Protein 1UIY (pdb70)

Radius of gyration: 19.14 Å; Cα contacts (8 Å, |Δi|>4): 429; chains: 1; bounding box: 59×41×41 Å

Secondary structure (DSSP, 8-state):
-EEE-SSEEEEEE--GGGT-------HHHHHHHHHHHH-TT--EEEEEESSS-SB----HHHHHHHTTS-HHHHHHHHHH--HHHHHHH-SS-EEEE--S-EETHHHHHHHTSSEE--TT-EEE--HHHHT---HHHHHHHHHHS-HHHHHHHHHH--EEEHHHHHHHTS-S----TT-HHHHHHHHHHHHHHS-HHHHHHHHHHHHHTT--HHHHHHHHHHHHHHGGG-HHHHHHHHHHHTTS----

CATH classification: 3.90.226.10 (+1 more: 1.10.12.10)

Sequence (248 aa):
VQVEKGHVAVVFLNDPERRNPLSPEALSLLQALDDLEADPGVRAVVLTGRGKAFSAGADLAFLERVTELGAEENYRHSLSLRLFHRVYTYPKPTVAAVNGPAVAGGAGLALACDLVVDEEARLGYTEVKIGFVAALVSVILVRAVGEKAAKDLLLTGRLVEAREAKALGLVNRIAPPGKALEEAKALAEEVAKNAPTSLRLTKELLLALPGGLEDGFRLAALANAWVRETGDLAEGIRAFFEKRPPRF

InterPro domains:
  IPR001753 Enoyl-CoA hydratase/isomerase-like domain [PF00378] (6-253)
  IPR014748 Enoyl-CoA hydratase, C-terminal [G3DSA:1.10.12.10] (199-253)
  IPR018376 Enoyl-CoA hydratase/isomerase, conserved site [PS00166] (98-118)
  IPR029045 ClpP/crotonase-like domain superfamily [SSF52096] (4-253)
  IPR051683 Enoyl-CoA Hydratase/Isomerase Domain-Containing Protein [PTHR42964] (5-253)

Structure (mmCIF, N/CA/C/O backbone):
data_1UIY
#
_entry.id   1UIY
#
_cell.length_a   131.233
_cell.length_b   131.233
_cell.length_c   110.608
_cell.angle_alpha   90.00
_cell.angle_beta   90.00
_cell.angle_gamma   120.00
#
_symmetry.space_group_name_H-M   'H 3 2'
#
loop_
_entity.id
_entity.type
_entity.pdbx_description
1 polymer 'Enoyl-CoA Hydratase'
2 non-polymer '1,4-DIETHYLENE DIOXIDE'
3 non-polymer GLYCEROL
4 water water
#
loop_
_atom_site.group_PDB
_atom_site.id
_atom_site.type_symbol
_atom_site.label_atom_id
_atom_site.label_alt_id
_atom_site.label_comp_id
_atom_site.label_asym_id
_atom_site.label_entity_id
_atom_site.label_seq_id
_atom_site.pdbx_PDB_ins_code
_atom_site.Cartn_x
_atom_site.Cartn_y
_atom_site.Cartn_z
_atom_site.occupancy
_atom_site.B_iso_or_equiv
_atom_site.auth_seq_id
_atom_site.auth_comp_id
_atom_site.auth_asym_id
_atom_site.auth_atom_id
_atom_site.pdbx_PDB_model_num
ATOM 9 N N . VAL A 1 2 ? 43.596 11.279 19.806 1.00 77.43 2 VAL A N 1
ATOM 10 C CA . VAL A 1 2 ? 44.855 11.381 19.081 1.00 75.86 2 VAL A CA 1
ATOM 11 C C . VAL A 1 2 ? 45.339 9.983 18.717 1.00 74.51 2 VAL A C 1
ATOM 12 O O . VAL A 1 2 ? 45.103 9.023 19.448 1.00 74.19 2 VAL A O 1
ATOM 16 N N . GLN A 1 3 ? 46.013 9.874 17.578 1.00 73.59 3 GLN A N 1
ATOM 17 C CA . GLN A 1 3 ? 46.531 8.595 17.108 1.00 72.36 3 GLN A CA 1
ATOM 18 C C . GLN A 1 3 ? 48.053 8.632 17.229 1.00 71.94 3 GLN A C 1
ATOM 19 O O . GLN A 1 3 ? 48.687 9.630 16.881 1.00 71.63 3 GLN A O 1
ATOM 25 N N . VAL A 1 4 ? 48.638 7.543 17.714 1.00 71.24 4 VAL A N 1
ATOM 26 C CA . VAL A 1 4 ? 50.082 7.488 17.903 1.00 70.56 4 VAL A CA 1
ATOM 27 C C . VAL A 1 4 ? 50.781 6.350 17.178 1.00 69.88 4 VAL A C 1
ATOM 28 O O . VAL A 1 4 ? 50.512 5.182 17.444 1.00 70.07 4 VAL A O 1
ATOM 32 N N . GLU A 1 5 ? 51.689 6.697 16.272 1.00 69.50 5 GLU A N 1
ATOM 33 C CA . GLU A 1 5 ? 52.449 5.694 15.538 1.00 70.27 5 GLU A CA 1
ATOM 34 C C . GLU A 1 5 ? 53.830 5.601 16.172 1.00 69.84 5 GLU A C 1
ATOM 35 O O . GLU A 1 5 ? 54.731 6.372 15.831 1.00 69.38 5 GLU A O 1
ATOM 41 N N . LYS A 1 6 ? 53.993 4.661 17.100 1.00 68.63 6 LYS A N 1
ATOM 42 C CA . LYS A 1 6 ? 55.269 4.503 17.782 1.00 68.26 6 LYS A CA 1
ATOM 43 C C . LYS A 1 6 ? 56.401 4.251 16.800 1.00 67.95 6 LYS A C 1
ATOM 44 O O . LYS A 1 6 ? 56.170 3.814 15.675 1.00 69.22 6 LYS A O 1
ATOM 50 N N . GLY A 1 7 ? 57.623 4.544 17.233 1.00 67.00 7 GLY A N 1
ATOM 51 C CA . GLY A 1 7 ? 58.793 4.360 16.392 1.00 66.48 7 GLY A CA 1
ATOM 52 C C . GLY A 1 7 ? 59.905 5.237 16.927 1.00 66.87 7 GLY A C 1
ATOM 53 O O . GLY A 1 7 ? 59.653 6.065 17.803 1.00 67.78 7 GLY A O 1
ATOM 54 N N . HIS A 1 8 ? 61.131 5.064 16.438 1.00 66.11 8 HIS A N 1
ATOM 55 C CA . HIS A 1 8 ? 62.232 5.895 16.913 1.00 64.71 8 HIS A CA 1
ATOM 56 C C . HIS A 1 8 ? 61.769 7.340 16.864 1.00 62.54 8 HIS A C 1
ATOM 57 O O . HIS A 1 8 ? 62.024 8.122 17.778 1.00 63.08 8 HIS A O 1
ATOM 64 N N . VAL A 1 9 ? 61.074 7.676 15.784 1.00 58.69 9 VAL A N 1
ATOM 65 C CA . VAL A 1 9 ? 60.504 8.998 15.599 1.00 54.30 9 VAL A CA 1
ATOM 66 C C . VAL A 1 9 ? 59.005 8.762 15.657 1.00 52.96 9 VAL A C 1
ATOM 67 O O . VAL A 1 9 ? 58.394 8.400 14.657 1.00 54.12 9 VAL A O 1
ATOM 71 N N . ALA A 1 10 ? 58.417 8.935 16.834 1.00 51.39 10 ALA A N 1
ATOM 72 C CA . ALA A 1 10 ? 56.984 8.725 16.999 1.00 50.65 10 ALA A CA 1
ATOM 73 C C . ALA A 1 10 ? 56.201 9.857 16.345 1.00 51.13 10 ALA A C 1
ATOM 74 O O . ALA A 1 10 ? 56.728 10.957 16.162 1.00 51.61 10 ALA A O 1
ATOM 76 N N . VAL A 1 11 ? 54.952 9.582 15.973 1.00 50.78 11 VAL A N 1
ATOM 77 C CA . VAL A 1 11 ? 54.103 10.604 15.369 1.00 51.25 11 VAL A CA 1
ATOM 78 C C . VAL A 1 11 ? 52.728 10.632 16.029 1.00 52.29 11 VAL A C 1
ATOM 79 O O . VAL A 1 11 ? 52.060 9.604 16.143 1.00 53.78 11 VAL A O 1
ATOM 83 N N . VAL A 1 12 ? 52.311 11.813 16.470 1.00 52.24 12 VAL A N 1
ATOM 84 C CA . VAL A 1 12 ? 51.013 11.959 17.105 1.00 51.90 12 VAL A CA 1
ATOM 85 C C . VAL A 1 12 ? 50.102 12.807 16.235 1.00 53.10 12 VAL A C 1
ATOM 86 O O . VAL A 1 12 ? 50.468 13.907 15.816 1.00 53.22 12 VAL A O 1
ATOM 90 N N . PHE A 1 13 ? 48.913 12.277 15.960 1.00 54.30 13 PHE A N 1
ATOM 91 C CA . PHE A 1 13 ? 47.939 12.973 15.132 1.00 53.65 13 PHE A CA 1
ATOM 92 C C . PHE A 1 13 ? 46.760 13.468 15.953 1.00 53.71 13 PHE A C 1
ATOM 93 O O . PHE A 1 13 ? 46.181 12.721 16.744 1.00 51.91 13 PHE A O 1
ATOM 101 N N . LEU A 1 14 ? 46.417 14.737 15.766 1.00 55.34 14 LEU A N 1
ATOM 102 C CA . LEU A 1 14 ? 45.275 15.325 16.455 1.00 58.41 14 LEU A CA 1
ATOM 103 C C . LEU A 1 14 ? 44.074 14.785 15.683 1.00 60.91 14 LEU A C 1
ATOM 104 O O . LEU A 1 14 ? 43.840 15.179 14.537 1.00 61.36 14 LEU A O 1
ATOM 109 N N . ASN A 1 15 ? 43.317 13.883 16.305 1.00 63.44 15 ASN A N 1
ATOM 110 C CA . ASN A 1 15 ? 42.185 13.264 15.624 1.00 64.91 15 ASN A CA 1
ATOM 111 C C . ASN A 1 15 ? 40.810 13.876 15.872 1.00 65.61 15 ASN A C 1
ATOM 112 O O . ASN A 1 15 ? 40.088 13.476 16.782 1.00 65.56 15 ASN A O 1
ATOM 117 N N . ASP A 1 16 ? 40.455 14.847 15.042 1.00 66.56 16 ASP A N 1
ATOM 118 C CA . ASP A 1 16 ? 39.168 15.524 15.129 1.00 68.00 16 ASP A CA 1
ATOM 119 C C . ASP A 1 16 ? 39.024 16.331 13.840 1.00 68.75 16 ASP A C 1
ATOM 120 O O . ASP A 1 16 ? 38.530 17.455 13.849 1.00 69.73 16 ASP A O 1
ATOM 125 N N . PRO A 1 17 ? 39.444 15.752 12.706 1.00 68.80 17 PRO A N 1
ATOM 126 C CA . PRO A 1 17 ? 39.398 16.376 11.385 1.00 69.19 17 PRO A CA 1
ATOM 127 C C . PRO A 1 17 ? 38.323 17.409 11.096 1.00 70.12 17 PRO A C 1
ATOM 128 O O . PRO A 1 17 ? 38.623 18.590 10.941 1.00 70.39 17 PRO A O 1
ATOM 132 N N . GLU A 1 18 ? 37.073 16.973 11.019 1.00 72.30 18 GLU A N 1
ATOM 133 C CA . GLU A 1 18 ? 35.988 17.889 10.690 1.00 74.42 18 GLU A CA 1
ATOM 134 C C . GLU A 1 18 ? 35.792 19.055 11.647 1.00 74.15 18 GLU A C 1
ATOM 135 O O . GLU A 1 18 ? 35.405 20.144 11.223 1.00 74.97 18 GLU A O 1
ATOM 141 N N . ARG A 1 19 ? 36.060 18.841 12.929 1.00 73.06 19 ARG A N 1
ATOM 142 C CA . ARG A 1 19 ? 35.922 19.916 13.899 1.00 72.88 19 ARG A CA 1
ATOM 143 C C . ARG A 1 19 ? 37.146 20.826 13.723 1.00 72.42 19 ARG A C 1
ATOM 144 O O . ARG A 1 19 ? 37.151 21.985 14.149 1.00 71.24 19 ARG A O 1
ATOM 152 N N . ARG A 1 20 ? 38.165 20.269 13.066 1.00 72.65 20 ARG A N 1
ATOM 153 C CA . ARG A 1 20 ? 39.441 20.925 12.756 1.00 72.45 20 ARG A CA 1
ATOM 154 C C . ARG A 1 20 ? 40.493 20.898 13.873 1.00 72.18 20 ARG A C 1
ATOM 155 O O . ARG A 1 20 ? 41.347 21.784 13.969 1.00 71.48 20 ARG A O 1
ATOM 163 N N . ASN A 1 21 ? 40.426 19.862 14.704 1.00 71.52 21 ASN A N 1
ATOM 164 C CA . ASN A 1 21 ? 41.368 19.658 15.799 1.00 70.54 21 ASN A CA 1
ATOM 165 C C . ASN A 1 21 ? 41.430 20.776 16.844 1.00 69.59 21 ASN A C 1
ATOM 166 O O . ASN A 1 21 ? 42.472 21.396 17.036 1.00 69.69 21 ASN A O 1
ATOM 171 N N . PRO A 1 22 ? 40.307 21.052 17.528 1.00 68.76 22 PRO A N 1
ATOM 172 C CA . PRO A 1 22 ? 40.264 22.098 18.556 1.00 67.50 22 PRO A CA 1
ATOM 173 C C . PRO A 1 22 ? 40.996 21.641 19.815 1.00 67.17 22 PRO A C 1
ATOM 174 O O . PRO A 1 22 ? 40.930 20.466 20.183 1.00 67.98 22 PRO A O 1
ATOM 178 N N . LEU A 1 23 ? 41.693 22.561 20.476 1.00 66.70 23 LEU A N 1
ATOM 179 C CA . LEU A 1 23 ? 42.415 22.212 21.696 1.00 64.94 23 LEU A CA 1
ATOM 180 C C . LEU A 1 23 ? 41.470 22.160 22.892 1.00 63.77 23 LEU A C 1
ATOM 181 O O . LEU A 1 23 ? 41.731 22.754 23.939 1.00 63.02 23 LEU A O 1
ATOM 186 N N . SER A 1 24 ? 40.367 21.442 22.721 1.00 62.05 24 SER A N 1
ATOM 187 C CA . SER A 1 24 ? 39.385 21.296 23.779 1.00 61.63 24 SER A CA 1
ATOM 188 C C . SER A 1 24 ? 40.034 20.588 24.959 1.00 60.63 24 SER A C 1
ATOM 189 O O . SER A 1 24 ? 41.033 19.882 24.803 1.00 60.14 24 SER A O 1
ATOM 192 N N . PRO A 1 25 ? 39.468 20.762 26.158 1.00 59.06 25 PRO A N 1
ATOM 193 C CA . PRO A 1 25 ? 40.001 20.124 27.362 1.00 58.59 25 PRO A CA 1
ATOM 194 C C . PRO A 1 25 ? 40.294 18.646 27.118 1.00 59.24 25 PRO A C 1
ATOM 195 O O . PRO A 1 25 ? 41.347 18.134 27.503 1.00 59.11 25 PRO A O 1
ATOM 199 N N . GLU A 1 26 ? 39.352 17.975 26.464 1.00 59.96 26 GLU A N 1
ATOM 200 C CA . GLU A 1 26 ? 39.471 16.551 26.170 1.00 60.36 26 GLU A CA 1
ATOM 201 C C . GLU A 1 26 ? 40.685 16.286 25.304 1.00 59.59 26 GLU A C 1
ATOM 202 O O . GLU A 1 26 ? 41.483 15.390 25.585 1.00 59.65 26 GLU A O 1
ATOM 216 N N . ALA A 1 28 ? 43.267 18.218 24.866 1.00 54.01 28 ALA A N 1
ATOM 217 C CA . ALA A 1 28 ? 44.472 18.566 25.608 1.00 52.64 28 ALA A CA 1
ATOM 218 C C . ALA A 1 28 ? 44.917 17.384 26.453 1.00 52.52 28 ALA A C 1
ATOM 219 O O . ALA A 1 28 ? 46.105 17.056 26.515 1.00 52.54 28 ALA A O 1
ATOM 221 N N . LEU A 1 29 ? 43.951 16.739 27.095 1.00 52.47 29 LEU A N 1
ATOM 222 C CA . LEU A 1 29 ? 44.235 15.598 27.944 1.00 51.84 29 LEU A CA 1
ATOM 223 C C . LEU A 1 29 ? 44.748 14.405 27.177 1.00 52.05 29 LEU A C 1
ATOM 224 O O . LEU A 1 29 ? 45.710 13.763 27.596 1.00 53.45 29 LEU A O 1
ATOM 229 N N . SER A 1 30 ? 44.109 14.098 26.058 1.00 51.42 30 SER A N 1
ATOM 230 C CA . SER A 1 30 ? 44.538 12.957 25.265 1.00 52.79 30 SER A CA 1
ATOM 231 C C . SER A 1 30 ? 45.974 13.154 24.808 1.00 53.43 30 SER A C 1
ATOM 232 O O . SER A 1 30 ? 46.772 12.209 24.789 1.00 53.76 30 SER A O 1
ATOM 235 N N . LEU A 1 31 ? 46.303 14.391 24.446 1.00 53.15 31 LEU A N 1
ATOM 236 C CA . LEU A 1 31 ? 47.647 14.711 23.980 1.00 52.40 31 LEU A CA 1
ATOM 237 C C . LEU A 1 31 ? 48.684 14.481 25.088 1.00 52.06 31 LEU A C 1
ATOM 238 O O . LEU A 1 31 ? 49.810 14.049 24.827 1.00 51.58 31 LEU A O 1
ATOM 243 N N . LEU A 1 32 ? 48.299 14.763 26.326 1.00 50.96 32 LEU A N 1
ATOM 244 C CA . LEU A 1 32 ? 49.208 14.561 27.442 1.00 51.27 32 LEU A CA 1
ATOM 245 C C . LEU A 1 32 ? 49.485 13.069 27.616 1.00 51.31 32 LEU A C 1
ATOM 246 O O . LEU A 1 32 ? 50.638 12.632 27.622 1.00 51.37 32 LEU A O 1
ATOM 251 N N . GLN A 1 33 ? 48.414 12.295 27.748 1.00 51.47 33 GLN A N 1
ATOM 252 C CA . GLN A 1 33 ? 48.521 10.858 27.933 1.00 51.12 33 GLN A CA 1
ATOM 253 C C . GLN A 1 33 ? 49.521 10.275 26.942 1.00 50.43 33 GLN A C 1
ATOM 254 O O . GLN A 1 33 ? 50.323 9.411 27.290 1.00 48.82 33 GLN A O 1
ATOM 260 N N . ALA A 1 34 ? 49.481 10.757 25.706 1.00 50.57 34 ALA A N 1
ATOM 261 C CA . ALA A 1 34 ? 50.403 10.270 24.689 1.00 51.74 34 ALA A CA 1
ATOM 262 C C . ALA A 1 34 ? 51.842 10.609 25.064 1.00 53.05 34 ALA A C 1
ATOM 263 O O . ALA A 1 34 ? 52.694 9.721 25.167 1.00 52.66 34 ALA A O 1
ATOM 265 N N . LEU A 1 35 ? 52.100 11.901 25.269 1.00 52.69 35 LEU A N 1
ATOM 266 C CA . LEU A 1 35 ? 53.430 12.376 25.626 1.00 51.73 35 LEU A CA 1
ATOM 267 C C . LEU A 1 35 ? 54.017 11.582 26.779 1.00 51.83 35 LEU A C 1
ATOM 268 O O . LEU A 1 35 ? 55.221 11.354 26.834 1.00 52.70 35 LEU A O 1
ATOM 273 N N . ASP A 1 36 ? 53.167 11.148 27.697 1.00 52.09 36 ASP A N 1
ATOM 274 C CA . ASP A 1 36 ? 53.637 10.355 28.827 1.00 53.79 36 ASP A CA 1
ATOM 275 C C . ASP A 1 36 ? 54.128 9.005 28.347 1.00 53.51 36 ASP A C 1
ATOM 276 O O . ASP A 1 36 ? 55.281 8.644 28.566 1.00 54.06 36 ASP A O 1
ATOM 281 N N . ASP A 1 37 ? 53.246 8.260 27.694 1.00 54.56 37 ASP A N 1
ATOM 282 C CA . ASP A 1 37 ? 53.602 6.954 27.168 1.00 55.52 37 ASP A CA 1
ATOM 283 C C . ASP A 1 37 ? 54.888 7.128 26.366 1.00 56.31 37 ASP A C 1
ATOM 284 O O . ASP A 1 37 ? 55.918 6.522 26.668 1.00 57.26 37 ASP A O 1
ATOM 289 N N . LEU A 1 38 ? 54.820 7.985 25.354 1.00 55.37 38 LEU A N 1
ATOM 290 C CA . LEU A 1 38 ? 55.953 8.253 24.488 1.00 54.36 38 LEU A CA 1
ATOM 291 C C . LEU A 1 38 ? 57.220 8.672 25.232 1.00 54.59 38 LEU A C 1
ATOM 292 O O . LEU A 1 38 ? 58.328 8.391 24.778 1.00 54.16 38 LEU A O 1
ATOM 297 N N . GLU A 1 39 ? 57.077 9.341 26.369 1.00 54.72 39 GLU A N 1
ATOM 298 C CA . GLU A 1 39 ? 58.270 9.748 27.098 1.00 57.31 39 GLU A CA 1
ATOM 299 C C . GLU A 1 39 ? 58.859 8.533 27.795 1.00 57.27 39 GLU A C 1
ATOM 300 O O . GLU A 1 39 ? 60.065 8.474 28.049 1.00 57.50 39 GLU A O 1
ATOM 306 N N . ALA A 1 40 ? 57.990 7.569 28.092 1.00 56.76 40 ALA A N 1
ATOM 307 C CA . ALA A 1 40 ? 58.370 6.341 28.786 1.00 56.21 40 ALA A CA 1
ATOM 308 C C . ALA A 1 40 ? 58.816 5.222 27.860 1.00 55.82 40 ALA A C 1
ATOM 309 O O . ALA A 1 40 ? 59.272 4.183 28.319 1.00 54.32 40 ALA A O 1
ATOM 311 N N . ASP A 1 41 ? 58.682 5.422 26.558 1.00 57.17 41 ASP A N 1
ATOM 312 C CA . ASP A 1 41 ? 59.087 4.386 25.624 1.00 59.01 41 ASP A CA 1
ATOM 313 C C . ASP A 1 41 ? 60.533 4.593 25.169 1.00 58.34 41 ASP A C 1
ATOM 314 O O . ASP A 1 41 ? 60.821 5.463 24.345 1.00 60.11 41 ASP A O 1
ATOM 319 N N . PRO A 1 42 ? 61.459 3.776 25.697 1.00 56.98 42 PRO A N 1
ATOM 320 C CA . PRO A 1 42 ? 62.895 3.818 25.397 1.00 56.24 42 PRO A CA 1
ATOM 321 C C . PRO A 1 42 ? 63.243 3.661 23.924 1.00 55.54 42 PRO A C 1
ATOM 322 O O . PRO A 1 42 ? 64.395 3.843 23.527 1.00 54.68 42 PRO A O 1
ATOM 326 N N . GLY A 1 43 ? 62.246 3.316 23.120 1.00 56.17 43 GLY A N 1
ATOM 327 C CA . GLY A 1 43 ? 62.473 3.162 21.696 1.00 56.97 43 GLY A CA 1
ATOM 328 C C . GLY A 1 43 ? 62.241 4.476 20.971 1.00 58.04 43 GLY A C 1
ATOM 329 O O . GLY A 1 43 ? 62.774 4.702 19.881 1.00 58.13 43 GLY A O 1
ATOM 330 N N . VAL A 1 44 ? 61.442 5.348 21.584 1.00 57.63 44 VAL A N 1
ATOM 331 C CA . VAL A 1 44 ? 61.128 6.645 20.998 1.00 57.57 44 VAL A CA 1
ATOM 332 C C . VAL A 1 44 ? 62.209 7.666 21.328 1.00 56.86 44 VAL A C 1
ATOM 333 O O . VAL A 1 44 ? 62.483 7.932 22.499 1.00 56.66 44 VAL A O 1
ATOM 337 N N . ARG A 1 45 ? 62.808 8.241 20.290 1.00 55.06 45 ARG A N 1
ATOM 338 C CA . ARG A 1 45 ? 63.871 9.223 20.457 1.00 54.40 45 ARG A CA 1
ATOM 339 C C . ARG A 1 45 ? 63.425 10.637 20.090 1.00 53.09 45 ARG A C 1
ATOM 340 O O . ARG A 1 45 ? 64.045 11.620 20.491 1.00 52.78 45 ARG A O 1
ATOM 348 N N . ALA A 1 46 ? 62.352 10.729 19.317 1.00 51.49 46 ALA A N 1
ATOM 349 C CA . ALA A 1 46 ? 61.820 12.009 18.883 1.00 50.69 46 ALA A CA 1
ATOM 350 C C . ALA A 1 46 ? 60.327 11.848 18.655 1.00 49.94 46 ALA A C 1
ATOM 351 O O . ALA A 1 46 ? 59.848 10.739 18.462 1.00 51.22 46 ALA A O 1
ATOM 353 N N . VAL A 1 47 ? 59.596 12.954 18.676 1.00 48.55 47 VAL A N 1
ATOM 354 C CA . VAL A 1 47 ? 58.158 12.912 18.476 1.00 47.38 47 VAL A CA 1
ATOM 355 C C . VAL A 1 47 ? 57.692 13.980 17.500 1.00 48.53 47 VAL A C 1
ATOM 356 O O . VAL A 1 47 ? 57.854 15.170 17.759 1.00 49.79 47 VAL A O 1
ATOM 360 N N . VAL A 1 48 ? 57.134 13.562 16.369 1.00 49.03 48 VAL A N 1
ATOM 361 C CA . VAL A 1 48 ? 56.611 14.532 15.418 1.00 49.60 48 VAL A CA 1
ATOM 362 C C . VAL A 1 48 ? 55.173 14.697 15.847 1.00 49.87 48 VAL A C 1
ATOM 363 O O . VAL A 1 48 ? 54.568 13.773 16.380 1.00 51.10 48 VAL A O 1
ATOM 367 N N . LEU A 1 49 ? 54.628 15.877 15.620 1.00 50.28 49 LEU A N 1
ATOM 368 C CA . LEU A 1 49 ? 53.264 16.157 16.009 1.00 49.36 49 LEU A CA 1
ATOM 369 C C . LEU A 1 49 ? 52.581 16.849 14.838 1.00 49.27 49 LEU A C 1
ATOM 370 O O . LEU A 1 49 ? 53.078 17.851 14.312 1.00 47.37 49 LEU A O 1
ATOM 375 N N . THR A 1 50 ? 51.441 16.310 14.425 1.00 50.58 50 THR A N 1
ATOM 376 C CA . THR A 1 50 ? 50.710 16.890 13.306 1.00 52.79 50 THR A CA 1
ATOM 377 C C . THR A 1 50 ? 49.201 16.719 13.467 1.00 53.77 50 THR A C 1
ATOM 378 O O . THR A 1 50 ? 48.739 16.153 14.459 1.00 54.43 50 THR A O 1
ATOM 382 N N . GLY A 1 51 ? 48.437 17.211 12.494 1.00 54.79 51 GLY A N 1
ATOM 383 C CA . GLY A 1 51 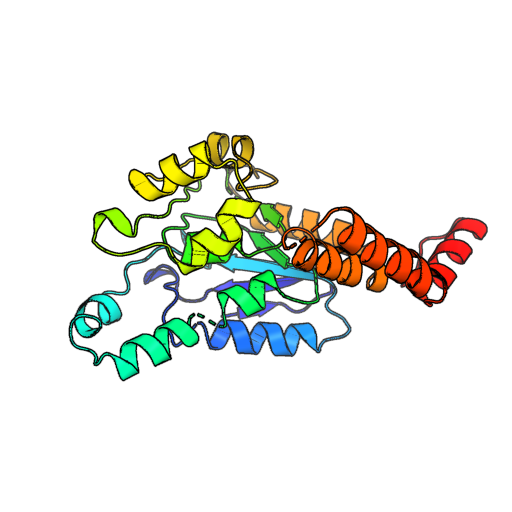? 46.992 17.096 12.573 1.00 58.06 51 GLY A CA 1
ATOM 384 C C . GLY A 1 51 ? 46.342 16.304 11.450 1.00 60.54 51 GLY A C 1
ATOM 385 O O . GLY A 1 51 ? 46.835 16.287 10.321 1.00 60.24 51 GLY A O 1
ATOM 386 N N . ARG A 1 52 ? 45.234 15.637 11.773 1.00 63.42 52 ARG A N 1
ATOM 387 C CA . ARG A 1 52 ? 44.470 14.846 10.801 1.00 65.29 52 ARG A CA 1
ATOM 388 C C . ARG A 1 52 ? 43.432 15.757 10.162 1.00 66.61 52 ARG A C 1
ATOM 389 O O . ARG A 1 52 ? 42.538 16.262 10.850 1.00 67.10 52 ARG A O 1
ATOM 397 N N . GLY A 1 53 ? 43.548 15.972 8.854 1.00 66.77 53 GLY A N 1
ATOM 398 C CA . GLY A 1 53 ? 42.590 16.827 8.180 1.00 67.38 53 GLY A CA 1
ATOM 399 C C . GLY A 1 53 ? 43.220 17.930 7.354 1.00 68.27 53 GLY A C 1
ATOM 400 O O . GLY A 1 53 ? 44.402 17.867 7.006 1.00 69.14 53 GLY A O 1
ATOM 401 N N . LYS A 1 54 ? 42.424 18.947 7.042 1.00 67.64 54 LYS A N 1
ATOM 402 C CA . LYS A 1 54 ? 42.900 20.060 6.242 1.00 67.73 54 LYS A CA 1
ATOM 403 C C . LYS A 1 54 ? 43.749 21.009 7.059 1.00 67.46 54 LYS A C 1
ATOM 404 O O . LYS A 1 54 ? 44.428 21.870 6.504 1.00 68.65 54 LYS A O 1
ATOM 410 N N . ALA A 1 55 ? 43.719 20.853 8.377 1.00 66.87 55 ALA A N 1
ATOM 411 C CA . ALA A 1 55 ? 44.481 21.740 9.246 1.00 66.12 55 ALA A CA 1
ATOM 412 C C . ALA A 1 55 ? 45.349 21.033 10.273 1.00 65.90 55 ALA A C 1
ATOM 413 O O . ALA A 1 55 ? 45.339 19.809 10.387 1.00 66.15 55 ALA A O 1
ATOM 415 N N . PHE A 1 56 ? 46.111 21.833 11.011 1.00 65.91 56 PHE A N 1
ATOM 416 C CA . PHE A 1 56 ? 46.974 21.337 12.073 1.00 65.48 56 PHE A CA 1
ATOM 417 C C . PHE A 1 56 ? 46.140 21.478 13.344 1.00 65.03 56 PHE A C 1
ATOM 418 O O . PHE A 1 56 ? 45.955 20.523 14.097 1.00 65.49 56 PHE A O 1
ATOM 426 N N . SER A 1 57 ? 45.638 22.687 13.567 1.00 63.63 57 SER A N 1
ATOM 427 C CA . SER A 1 57 ? 44.798 22.980 14.721 1.00 63.58 57 SER A CA 1
ATOM 428 C C . SER A 1 57 ? 44.281 24.403 14.589 1.00 64.07 57 SER A C 1
ATOM 429 O O . SER A 1 57 ? 45.022 25.370 14.780 1.00 63.26 57 SER A O 1
ATOM 432 N N . ALA A 1 58 ? 43.000 24.519 14.253 1.00 65.32 58 ALA A N 1
ATOM 433 C CA . ALA A 1 58 ? 42.369 25.814 14.057 1.00 66.94 58 ALA A CA 1
ATOM 434 C C . ALA A 1 58 ? 40.876 25.642 13.873 1.00 67.99 58 ALA A C 1
ATOM 435 O O . ALA A 1 58 ? 40.413 25.497 12.750 1.00 69.21 58 ALA A O 1
ATOM 437 N N . GLY A 1 59 ? 40.119 25.660 14.963 1.00 69.45 59 GLY A N 1
ATOM 438 C CA . GLY A 1 59 ? 38.682 25.504 14.840 1.00 71.69 59 GLY A CA 1
ATOM 439 C C . GLY A 1 59 ? 37.906 25.934 16.068 1.00 73.66 59 GLY A C 1
ATOM 440 O O . GLY A 1 59 ? 37.835 25.202 17.057 1.00 74.82 59 GLY A O 1
ATOM 441 N N . ALA A 1 60 ? 37.308 27.117 16.006 1.00 74.25 60 ALA A N 1
ATOM 442 C CA . ALA A 1 60 ? 36.539 27.631 17.130 1.00 75.44 60 ALA A CA 1
ATOM 443 C C . ALA A 1 60 ? 35.697 26.546 17.782 1.00 75.55 60 ALA A C 1
ATOM 444 O O . ALA A 1 60 ? 34.839 25.951 17.142 1.00 76.94 60 ALA A O 1
ATOM 446 N N . ASP A 1 61 ? 35.955 26.282 19.056 1.00 75.87 61 ASP A N 1
ATOM 447 C CA . ASP A 1 61 ? 35.184 25.285 19.780 1.00 76.75 61 ASP A CA 1
ATOM 448 C C . ASP A 1 61 ? 33.918 25.981 20.268 1.00 76.50 61 ASP A C 1
ATOM 449 O O . ASP A 1 61 ? 33.867 26.495 21.387 1.00 77.05 61 ASP A O 1
ATOM 454 N N . LEU A 1 62 ? 32.899 26.009 19.417 1.00 75.49 62 LEU A N 1
ATOM 455 C CA . LEU A 1 62 ? 31.640 26.658 19.756 1.00 73.91 62 LEU A CA 1
ATOM 456 C C . LEU A 1 62 ? 31.095 26.133 21.078 1.00 73.00 62 LEU A C 1
ATOM 457 O O . LEU A 1 62 ? 30.439 26.859 21.828 1.00 73.20 62 LEU A O 1
ATOM 462 N N . ALA A 1 63 ? 31.370 24.866 21.357 1.00 71.26 63 ALA A N 1
ATOM 463 C CA . ALA A 1 63 ? 30.918 24.254 22.595 1.00 70.77 63 ALA A CA 1
ATOM 464 C C . ALA A 1 63 ? 31.529 25.025 23.752 1.00 70.35 63 ALA A C 1
ATOM 465 O O . ALA A 1 63 ? 30.930 25.160 24.820 1.00 70.35 63 ALA A O 1
ATOM 467 N N . PHE A 1 64 ? 32.731 25.535 23.509 1.00 69.62 64 PHE A N 1
ATOM 468 C CA . PHE A 1 64 ? 33.497 26.293 24.486 1.00 68.49 64 PHE A CA 1
ATOM 469 C C . PHE A 1 64 ? 33.080 27.757 24.562 1.00 68.72 64 PHE A C 1
ATOM 470 O O . PHE A 1 64 ? 32.809 28.275 25.649 1.00 69.02 64 PHE A O 1
ATOM 478 N N . LEU A 1 65 ? 33.029 28.426 23.414 1.00 68.05 65 LEU A N 1
ATOM 479 C CA . LEU A 1 65 ? 32.651 29.833 23.385 1.00 68.23 65 LEU A CA 1
ATOM 480 C C . LEU A 1 65 ? 31.311 30.069 24.067 1.00 69.08 65 LEU A C 1
ATOM 481 O O . LEU A 1 65 ? 31.099 31.102 24.704 1.00 68.79 65 LEU A O 1
ATOM 486 N N . GLU A 1 66 ? 30.407 29.106 23.941 1.00 70.62 66 GLU A N 1
ATOM 487 C CA . GLU A 1 66 ? 29.095 29.239 24.550 1.00 72.00 66 GLU A CA 1
ATOM 488 C C . GLU A 1 66 ? 29.146 29.236 26.068 1.00 72.06 66 GLU A C 1
ATOM 489 O O . GLU A 1 66 ? 28.485 30.052 26.710 1.00 72.50 66 GLU A O 1
ATOM 495 N N . ARG A 1 67 ? 29.939 28.331 26.636 1.00 71.63 67 ARG A N 1
ATOM 496 C CA . ARG A 1 67 ? 30.046 28.213 28.086 1.00 72.03 67 ARG A CA 1
ATOM 497 C C . ARG A 1 67 ? 30.908 29.305 28.699 1.00 71.38 67 ARG A C 1
ATOM 498 O O . ARG A 1 67 ? 30.419 30.162 29.433 1.00 71.15 67 ARG A O 1
ATOM 506 N N . VAL A 1 68 ? 32.197 29.254 28.382 1.00 70.32 68 VAL A N 1
ATOM 507 C CA . VAL A 1 68 ? 33.198 30.188 28.888 1.00 68.89 68 VAL A CA 1
ATOM 508 C C . VAL A 1 68 ? 32.696 31.473 29.551 1.00 68.03 68 VAL A C 1
ATOM 509 O O . VAL A 1 68 ? 32.964 31.705 30.731 1.00 67.59 68 VAL A O 1
ATOM 513 N N . THR A 1 69 ? 31.970 32.302 28.810 1.00 67.60 69 THR A N 1
ATOM 514 C CA . THR A 1 69 ? 31.475 33.564 29.360 1.00 68.02 69 THR A CA 1
ATOM 515 C C . THR A 1 69 ? 30.560 33.447 30.568 1.00 67.73 69 THR A C 1
ATOM 516 O O . THR A 1 69 ? 30.138 34.463 31.116 1.00 67.93 69 THR A O 1
ATOM 520 N N . GLU A 1 70 ? 30.254 32.224 30.988 1.00 67.58 70 GLU A N 1
ATOM 521 C CA . GLU A 1 70 ? 29.374 32.030 32.135 1.00 67.09 70 GLU A CA 1
ATOM 522 C C . GLU A 1 70 ? 30.012 31.259 33.287 1.00 65.57 70 GLU A C 1
ATOM 523 O O . GLU A 1 70 ? 29.428 31.165 34.365 1.00 65.49 70 GLU A O 1
ATOM 529 N N . LEU A 1 71 ? 31.198 30.702 33.061 1.00 63.58 71 LEU A N 1
ATOM 530 C CA . LEU A 1 71 ? 31.886 29.949 34.103 1.00 61.19 71 LEU A CA 1
ATOM 531 C C . LEU A 1 71 ? 32.289 30.872 35.243 1.00 60.43 71 LEU A C 1
ATOM 532 O O . LEU A 1 71 ? 32.344 32.094 35.076 1.00 60.46 71 LEU A O 1
ATOM 537 N N . GLY A 1 72 ? 32.572 30.283 36.401 1.00 58.87 72 GLY A N 1
ATOM 538 C CA . GLY A 1 72 ? 32.967 31.072 37.555 1.00 56.36 72 GLY A CA 1
ATOM 539 C C . GLY A 1 72 ? 34.461 31.318 37.613 1.00 54.92 72 GLY A C 1
ATOM 540 O O . GLY A 1 72 ? 35.256 30.507 37.129 1.00 54.25 72 GLY A O 1
ATOM 541 N N . ALA A 1 73 ? 34.845 32.438 38.215 1.00 54.01 73 ALA A N 1
ATOM 542 C CA . ALA A 1 73 ? 36.251 32.797 38.337 1.00 54.04 73 ALA A CA 1
ATOM 543 C C . ALA A 1 73 ? 37.110 31.587 38.686 1.00 54.54 73 ALA A C 1
ATOM 544 O O . ALA A 1 73 ? 38.098 31.300 38.013 1.00 53.23 73 ALA A O 1
ATOM 546 N N . GLU A 1 74 ? 36.713 30.872 39.732 1.00 56.09 74 GLU A N 1
ATOM 547 C CA . GLU A 1 74 ? 37.444 29.700 40.190 1.00 58.13 74 GLU A CA 1
ATOM 548 C C . GLU A 1 74 ? 37.528 28.592 39.137 1.00 57.32 74 GLU A C 1
ATOM 549 O O . GLU A 1 74 ? 38.508 27.845 39.077 1.00 56.10 74 GLU A O 1
ATOM 555 N N . GLU A 1 75 ? 36.503 28.486 38.306 1.00 56.22 75 GLU A N 1
ATOM 556 C CA . GLU A 1 75 ? 36.499 27.466 37.272 1.00 56.83 75 GLU A CA 1
ATOM 557 C C . GLU A 1 75 ? 37.404 27.918 36.128 1.00 55.49 75 GLU A C 1
ATOM 558 O O . GLU A 1 75 ? 38.143 27.119 35.549 1.00 53.42 75 GLU A O 1
ATOM 564 N N . ASN A 1 76 ? 37.350 29.207 35.810 1.00 54.29 76 ASN A N 1
ATOM 565 C CA . ASN A 1 76 ? 38.176 29.741 34.738 1.00 54.17 76 ASN A CA 1
ATOM 566 C C . ASN A 1 76 ? 39.656 29.552 35.046 1.00 53.73 76 ASN A C 1
ATOM 567 O O . ASN A 1 76 ? 40.430 29.106 34.191 1.00 53.52 76 ASN A O 1
ATOM 572 N N . TYR A 1 77 ? 40.049 29.886 36.272 1.00 51.75 77 TYR A N 1
ATOM 573 C CA . TYR A 1 77 ? 41.438 29.744 36.665 1.00 50.41 77 TYR A CA 1
ATOM 574 C C . TYR A 1 77 ? 41.836 28.280 36.593 1.00 49.27 77 TYR A C 1
ATOM 575 O O . TYR A 1 77 ? 42.889 27.933 36.067 1.00 49.64 77 TYR A O 1
ATOM 584 N N . ARG A 1 78 ? 40.971 27.423 37.110 1.00 48.67 78 ARG A N 1
ATOM 585 C CA . ARG A 1 78 ? 41.222 25.993 37.126 1.00 48.58 78 ARG A CA 1
ATOM 586 C C . ARG A 1 78 ? 41.479 25.477 35.719 1.00 48.49 78 ARG A C 1
ATOM 587 O O . ARG A 1 78 ? 42.323 24.599 35.504 1.00 47.90 78 ARG A O 1
ATOM 595 N N . HIS A 1 79 ? 40.759 26.040 34.757 1.00 49.70 79 HIS A N 1
ATOM 596 C CA . HIS A 1 79 ? 40.900 25.626 33.368 1.00 50.14 79 HIS A CA 1
ATOM 597 C C . HIS A 1 79 ? 42.161 26.164 32.711 1.00 48.45 79 HIS A C 1
ATOM 598 O O . HIS A 1 79 ? 42.884 25.418 32.044 1.00 47.69 79 HIS A O 1
ATOM 605 N N . SER A 1 80 ? 42.422 27.456 32.892 1.00 46.21 80 SER A N 1
ATOM 606 C CA . SER A 1 80 ? 43.604 28.065 32.309 1.00 44.58 80 SER A CA 1
ATOM 607 C C . SER A 1 80 ? 44.809 27.250 32.730 1.00 43.89 80 SER A C 1
ATOM 608 O O . SER A 1 80 ? 45.703 26.969 31.929 1.00 43.65 80 SER A O 1
ATOM 611 N N . LEU A 1 81 ? 44.812 26.862 33.999 1.00 43.43 81 LEU A N 1
ATOM 612 C CA . LEU A 1 81 ? 45.895 26.081 34.553 1.00 43.31 81 LEU A CA 1
ATOM 613 C C . LEU A 1 81 ? 46.057 24.754 33.825 1.00 43.37 81 LEU A C 1
ATOM 614 O O . LEU A 1 81 ? 47.175 24.271 33.648 1.00 44.04 81 LEU A O 1
ATOM 619 N N . SER A 1 82 ? 44.949 24.166 33.386 1.00 43.02 82 SER A N 1
ATOM 620 C CA . SER A 1 82 ? 45.021 22.904 32.659 1.00 42.80 82 SER A CA 1
ATOM 621 C C . SER A 1 82 ? 45.617 23.137 31.283 1.00 42.32 82 SER A C 1
ATOM 622 O O . SER A 1 82 ? 46.535 22.431 30.868 1.00 40.39 82 SER A O 1
ATOM 625 N N . LEU A 1 83 ? 45.090 24.130 30.572 1.00 43.09 83 LEU A N 1
ATOM 626 C CA . LEU A 1 83 ? 45.596 24.438 29.242 1.00 43.28 83 LEU A CA 1
ATOM 627 C C . LEU A 1 83 ? 47.077 24.817 29.325 1.00 43.72 83 LEU A C 1
ATOM 628 O O . LEU A 1 83 ? 47.884 24.391 28.492 1.00 41.63 83 LEU A O 1
ATOM 641 N N . ARG A 1 85 ? 49.149 23.779 31.469 1.00 45.90 85 ARG A N 1
ATOM 642 C CA . ARG A 1 85 ? 49.875 22.541 31.757 1.00 45.44 85 ARG A CA 1
ATOM 643 C C . ARG A 1 85 ? 50.224 21.827 30.461 1.00 43.24 85 ARG A C 1
ATOM 644 O O . ARG A 1 85 ? 51.202 21.106 30.391 1.00 42.40 85 ARG A O 1
ATOM 652 N N . LEU A 1 86 ? 49.413 22.022 29.432 1.00 43.83 86 LEU A N 1
ATOM 653 C CA . LEU A 1 86 ? 49.675 21.386 28.150 1.00 44.78 86 LEU A CA 1
ATOM 654 C C . LEU A 1 86 ? 50.839 22.080 27.457 1.00 46.59 86 LEU A C 1
ATOM 655 O O . LEU A 1 86 ? 51.848 21.447 27.138 1.00 46.90 86 LEU A O 1
ATOM 660 N N . PHE A 1 87 ? 50.689 23.381 27.220 1.00 46.93 87 PHE A N 1
ATOM 661 C CA . PHE A 1 87 ? 51.739 24.171 26.591 1.00 45.89 87 PHE A CA 1
ATOM 662 C C . PHE A 1 87 ? 53.070 23.876 27.265 1.00 44.57 87 PHE A C 1
ATOM 663 O O . PHE A 1 87 ? 54.050 23.511 26.620 1.00 45.22 87 PHE A O 1
ATOM 671 N N . HIS A 1 88 ? 53.097 24.028 28.578 1.00 43.10 88 HIS A N 1
ATOM 672 C CA . HIS A 1 88 ? 54.319 23.790 29.316 1.00 43.06 88 HIS A CA 1
ATOM 673 C C . HIS A 1 88 ? 54.860 22.392 29.080 1.00 43.36 88 HIS A C 1
ATOM 674 O O . HIS A 1 88 ? 56.042 22.221 28.768 1.00 43.86 88 HIS A O 1
ATOM 681 N N . ARG A 1 89 ? 53.999 21.392 29.224 1.00 40.96 89 ARG A N 1
ATOM 682 C CA . ARG A 1 89 ? 54.429 20.018 29.013 1.00 39.87 89 ARG A CA 1
ATOM 683 C C . ARG A 1 89 ? 55.097 19.835 27.656 1.00 39.27 89 ARG A C 1
ATOM 684 O O . ARG A 1 89 ? 56.092 19.125 27.542 1.00 39.30 89 ARG A O 1
ATOM 692 N N . VAL A 1 90 ? 54.549 20.483 26.634 1.00 39.28 90 VAL A N 1
ATOM 693 C CA . VAL A 1 90 ? 55.087 20.384 25.285 1.00 38.94 90 VAL A CA 1
ATOM 694 C C . VAL A 1 90 ? 56.405 21.140 25.166 1.00 38.97 90 VAL A C 1
ATOM 695 O O . VAL A 1 90 ? 57.404 20.603 24.692 1.00 38.36 90 VAL A O 1
ATOM 699 N N . TYR A 1 91 ? 56.406 22.389 25.609 1.00 39.10 91 TYR A N 1
ATOM 700 C CA . TYR A 1 91 ? 57.607 23.216 25.546 1.00 39.49 91 TYR A CA 1
ATOM 701 C C . TYR A 1 91 ? 58.727 22.620 26.403 1.00 38.10 91 TYR A C 1
ATOM 702 O O . TYR A 1 91 ? 59.909 22.778 26.119 1.00 39.74 91 TYR A O 1
ATOM 711 N N . THR A 1 92 ? 58.336 21.906 27.442 1.00 37.56 92 THR A N 1
ATOM 712 C CA . THR A 1 92 ? 59.268 21.316 28.380 1.00 36.63 92 THR A CA 1
ATOM 713 C C . THR A 1 92 ? 59.646 19.877 28.082 1.00 37.96 92 THR A C 1
ATOM 714 O O . THR A 1 92 ? 60.582 19.350 28.679 1.00 40.15 92 THR A O 1
ATOM 718 N N . TYR A 1 93 ? 58.933 19.245 27.152 1.00 38.92 93 TYR A N 1
ATOM 719 C CA . TYR A 1 93 ? 59.181 17.842 26.802 1.00 38.25 93 TYR A CA 1
ATOM 720 C C . TYR A 1 93 ? 60.657 17.456 26.801 1.00 36.87 93 TYR A C 1
ATOM 721 O O . TYR A 1 93 ? 61.482 18.142 26.209 1.00 37.82 93 TYR A O 1
ATOM 730 N N . PRO A 1 94 ? 61.001 16.345 27.472 1.00 36.05 94 PRO A N 1
ATOM 731 C CA . PRO A 1 94 ? 62.356 15.801 27.601 1.00 36.29 94 PRO A CA 1
ATOM 732 C C . PRO A 1 94 ? 62.965 15.366 26.279 1.00 37.56 94 PRO A C 1
ATOM 733 O O . PRO A 1 94 ? 64.185 15.397 26.110 1.00 38.44 94 PRO A O 1
ATOM 737 N N . LYS A 1 95 ? 62.119 14.931 25.350 1.00 37.97 95 LYS A N 1
ATOM 738 C CA . LYS A 1 95 ? 62.602 14.495 24.046 1.00 37.01 95 LYS A CA 1
ATOM 739 C C . LYS A 1 95 ? 62.339 15.569 22.999 1.00 35.61 95 LYS A C 1
ATOM 740 O O . LYS A 1 95 ? 61.467 16.412 23.171 1.00 32.21 95 LYS A O 1
ATOM 746 N N . PRO A 1 96 ? 63.111 15.560 21.904 1.00 36.21 96 PRO A N 1
ATOM 747 C CA . PRO A 1 96 ? 62.919 16.560 20.851 1.00 37.06 96 PRO A CA 1
ATOM 748 C C . PRO A 1 96 ? 61.537 16.428 20.218 1.00 38.04 96 PRO A C 1
ATOM 749 O O . PRO A 1 96 ? 61.127 15.332 19.838 1.00 39.32 96 PRO A O 1
ATOM 753 N N . THR A 1 97 ? 60.822 17.540 20.114 1.00 37.22 97 THR A N 1
ATOM 754 C CA . THR A 1 97 ? 59.501 17.530 19.508 1.00 38.37 97 THR A CA 1
ATOM 755 C C . THR A 1 97 ? 59.541 18.357 18.227 1.00 39.63 97 THR A C 1
ATOM 756 O O . THR A 1 97 ? 60.280 19.343 18.132 1.00 38.35 97 THR A O 1
ATOM 760 N N . VAL A 1 98 ? 58.751 17.948 17.241 1.00 40.39 98 VAL A N 1
ATOM 761 C CA . VAL A 1 98 ? 58.699 18.669 15.975 1.00 41.48 98 VAL A CA 1
ATOM 762 C C . VAL A 1 98 ? 57.260 18.764 15.509 1.00 42.06 98 VAL A C 1
ATOM 763 O O . VAL A 1 98 ? 56.576 17.754 15.356 1.00 41.48 98 VAL A O 1
ATOM 767 N N . ALA A 1 99 ? 56.805 19.991 15.297 1.00 43.17 99 ALA A N 1
ATOM 768 C CA . ALA A 1 99 ? 55.448 20.225 14.843 1.00 44.22 99 ALA A CA 1
ATOM 769 C C . ALA A 1 99 ? 55.431 20.221 13.324 1.00 45.61 99 ALA A C 1
ATOM 770 O O . ALA A 1 99 ? 56.223 20.917 12.681 1.00 44.27 99 A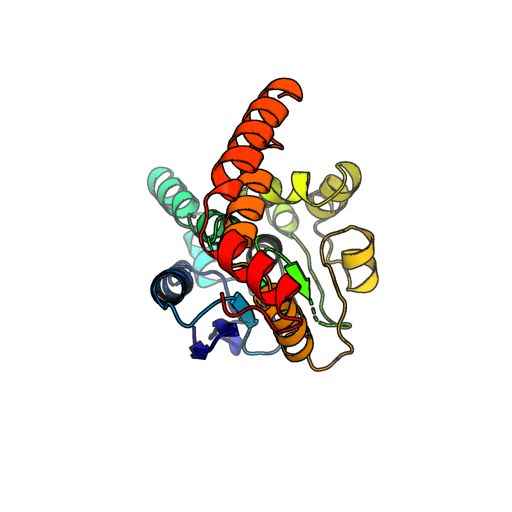LA A O 1
ATOM 772 N N . ALA A 1 100 ? 54.537 19.418 12.755 1.00 47.74 100 ALA A N 1
ATOM 773 C CA . ALA A 1 100 ? 54.395 19.348 11.305 1.00 49.15 100 ALA A CA 1
ATOM 774 C C . ALA A 1 100 ? 53.092 20.059 10.951 1.00 49.81 100 ALA A C 1
ATOM 775 O O . ALA A 1 100 ? 52.014 19.458 10.956 1.00 49.25 100 ALA A O 1
ATOM 777 N N . VAL A 1 101 ? 53.210 21.353 10.665 1.00 50.97 101 VAL A N 1
ATOM 778 C CA . VAL A 1 101 ? 52.069 22.189 10.324 1.00 53.08 101 VAL A CA 1
ATOM 779 C C . VAL A 1 101 ? 51.557 21.902 8.916 1.00 53.92 101 VAL A C 1
ATOM 780 O O . VAL A 1 101 ? 51.871 22.624 7.966 1.00 54.01 101 VAL A O 1
ATOM 784 N N . ASN A 1 102 ? 50.768 20.835 8.799 1.00 54.42 102 ASN A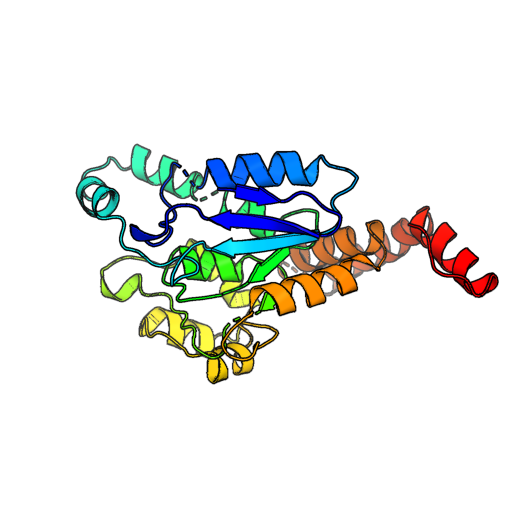 N 1
ATOM 785 C CA . ASN A 1 102 ? 50.184 20.415 7.529 1.00 53.20 102 ASN A CA 1
ATOM 786 C C . ASN A 1 102 ? 49.214 21.468 7.012 1.00 53.62 102 ASN A C 1
ATOM 787 O O . ASN A 1 102 ? 49.230 21.819 5.836 1.00 54.21 102 ASN A O 1
ATOM 792 N N . GLY A 1 103 ? 48.363 21.969 7.898 1.00 54.23 103 GLY A N 1
ATOM 793 C CA . GLY A 1 103 ? 47.405 22.975 7.488 1.00 54.26 103 GLY A CA 1
ATOM 794 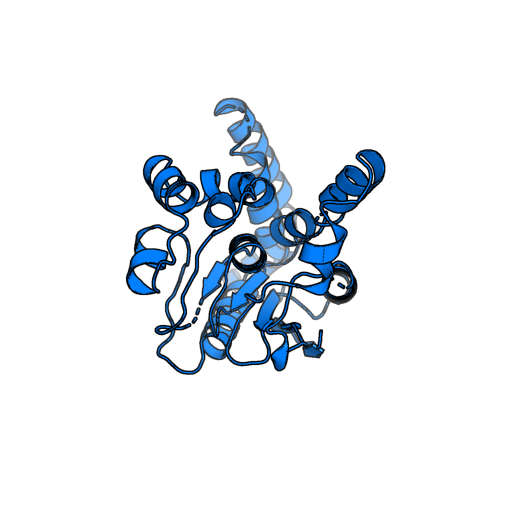C C . GLY A 1 103 ? 47.388 24.170 8.417 1.00 54.11 103 GLY A C 1
ATOM 795 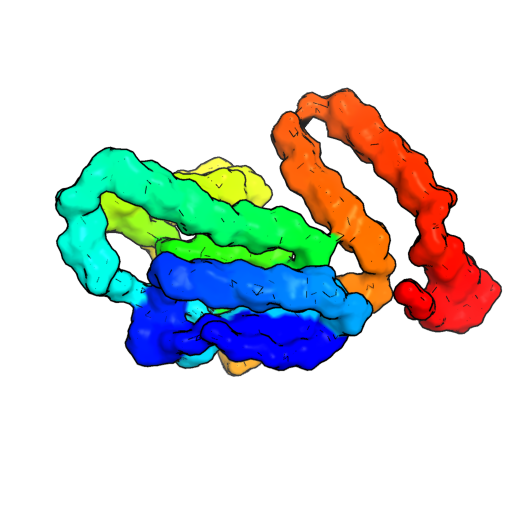O O . GLY A 1 103 ? 48.351 24.418 9.137 1.00 55.04 103 GLY A O 1
ATOM 796 N N . PRO A 1 104 ? 46.289 24.931 8.425 1.00 53.44 104 PRO A N 1
ATOM 797 C CA . PRO A 1 104 ? 46.151 26.113 9.279 1.00 52.30 104 PRO A CA 1
ATOM 798 C C . PRO A 1 104 ? 46.315 25.841 10.769 1.00 50.92 104 PRO A C 1
ATOM 799 O O . PRO A 1 104 ? 45.921 24.787 11.272 1.00 50.86 104 PRO A O 1
ATOM 803 N N . ALA A 1 105 ? 46.910 26.806 11.464 1.00 50.07 105 ALA A N 1
ATOM 804 C CA . ALA A 1 105 ? 47.114 26.734 12.913 1.00 48.31 105 ALA A CA 1
ATOM 805 C C . ALA A 1 105 ? 46.744 28.125 13.415 1.00 46.85 105 ALA A C 1
ATOM 806 O O . ALA A 1 105 ? 47.474 29.091 13.182 1.00 47.57 105 ALA A O 1
ATOM 808 N N . VAL A 1 106 ? 45.603 28.225 14.086 1.00 43.55 106 VAL A N 1
ATOM 809 C CA . VAL A 1 106 ? 45.126 29.509 14.565 1.00 42.27 106 VAL A CA 1
ATOM 810 C C . VAL A 1 106 ? 44.805 29.505 16.048 1.00 43.08 106 VAL A C 1
ATOM 811 O O . VAL A 1 106 ? 44.127 28.597 16.546 1.00 42.39 106 VAL A O 1
ATOM 815 N N . ALA A 1 107 ? 45.284 30.546 16.735 1.00 41.95 107 ALA A N 1
ATOM 816 C CA . ALA A 1 107 ? 45.087 30.702 18.171 1.00 39.25 107 ALA A CA 1
ATOM 817 C C . ALA A 1 107 ? 45.679 29.481 18.873 1.00 37.16 107 ALA A C 1
ATOM 818 O O . ALA A 1 107 ? 46.806 29.083 18.579 1.00 34.87 107 ALA A O 1
ATOM 820 N N . GLY A 1 108 ? 44.916 28.888 19.785 1.00 35.05 108 GLY A N 1
ATOM 821 C CA . GLY A 1 108 ? 45.392 27.720 20.503 1.00 35.70 108 GLY A CA 1
ATOM 822 C C . GLY A 1 108 ? 46.393 26.862 19.744 1.00 36.59 108 GLY A C 1
ATOM 823 O O . GLY A 1 108 ? 47.538 26.696 20.173 1.00 37.84 108 GLY A O 1
ATOM 824 N N . GLY A 1 109 ? 45.968 26.318 18.610 1.00 35.48 109 GLY A N 1
ATOM 825 C CA . GLY A 1 109 ? 46.850 25.479 17.825 1.00 34.14 109 GLY A CA 1
ATOM 826 C C . GLY A 1 109 ? 48.139 26.178 17.442 1.00 35.88 109 GLY A C 1
ATOM 827 O O . GLY A 1 109 ? 49.203 25.555 17.448 1.00 37.29 109 GLY A O 1
ATOM 828 N N . ALA A 1 110 ? 48.051 27.465 17.105 1.00 34.34 110 ALA A N 1
ATOM 829 C CA . ALA A 1 110 ? 49.231 28.232 16.718 1.00 35.22 110 ALA A CA 1
ATOM 830 C C . ALA A 1 110 ? 50.257 28.214 17.849 1.00 35.57 110 ALA A C 1
ATOM 831 O O . ALA A 1 110 ? 51.465 28.111 17.613 1.00 35.65 110 ALA A O 1
ATOM 833 N N . GLY A 1 111 ? 49.771 28.328 19.079 1.00 34.79 111 GLY A N 1
ATOM 834 C CA . GLY A 1 111 ? 50.667 28.283 20.214 1.00 35.70 111 GLY A CA 1
ATOM 835 C C . GLY A 1 111 ? 51.169 26.860 20.378 1.00 35.82 111 GLY A C 1
ATOM 836 O O . GLY A 1 111 ? 52.351 26.628 20.608 1.00 35.27 111 GLY A O 1
ATOM 837 N N . LEU A 1 112 ? 50.269 25.895 20.238 1.00 36.52 112 LEU A N 1
ATOM 838 C CA . LEU A 1 112 ? 50.643 24.499 20.379 1.00 36.92 112 LEU A CA 1
ATOM 839 C C . LEU A 1 112 ? 51.785 24.196 19.428 1.00 37.40 112 LEU A C 1
ATOM 840 O O . LEU A 1 112 ? 52.735 23.484 19.767 1.00 37.43 112 LEU A O 1
ATOM 845 N N . ALA A 1 113 ? 51.693 24.748 18.229 1.00 37.00 113 ALA A N 1
ATOM 846 C CA . ALA A 1 113 ? 52.724 24.519 17.241 1.00 37.27 113 ALA A CA 1
ATOM 847 C C . ALA A 1 113 ? 54.007 25.199 17.672 1.00 37.45 113 ALA A C 1
ATOM 848 O O . ALA A 1 113 ? 55.088 24.620 17.567 1.00 38.99 113 ALA A O 1
ATOM 850 N N . LEU A 1 114 ? 53.885 26.427 18.170 1.00 36.75 114 LEU A N 1
ATOM 851 C CA . LEU A 1 114 ? 55.055 27.189 18.600 1.00 35.88 114 LEU A CA 1
ATOM 852 C C . LEU A 1 114 ? 55.759 26.540 19.785 1.00 35.77 114 LEU A C 1
ATOM 853 O O . LEU A 1 114 ? 56.965 26.683 19.955 1.00 36.59 114 LEU A O 1
ATOM 858 N N . ALA A 1 115 ? 55.003 25.822 20.603 1.00 35.57 115 ALA A N 1
ATOM 859 C CA . ALA A 1 115 ? 55.569 25.173 21.767 1.00 36.52 115 ALA A CA 1
ATOM 860 C C . ALA A 1 115 ? 56.489 24.009 21.418 1.00 37.85 115 ALA A C 1
ATOM 861 O O . ALA A 1 115 ? 57.159 23.469 22.288 1.00 40.57 115 ALA A O 1
ATOM 863 N N . CYS A 1 116 ? 56.528 23.612 20.156 1.00 39.01 116 CYS A N 1
ATOM 864 C CA . CYS A 1 116 ? 57.399 22.511 19.765 1.00 41.72 116 CYS A CA 1
ATOM 865 C C . CYS A 1 116 ? 58.823 22.996 19.555 1.00 42.67 116 CYS A C 1
ATOM 866 O O . CYS A 1 116 ? 59.049 24.168 19.269 1.00 44.25 116 CYS A O 1
ATOM 869 N N . ASP A 1 117 ? 59.783 22.087 19.703 1.00 44.50 117 ASP A N 1
ATOM 870 C CA . ASP A 1 117 ? 61.199 22.406 19.517 1.00 43.90 117 ASP A CA 1
ATOM 871 C C . ASP A 1 117 ? 61.467 23.030 18.164 1.00 43.24 117 ASP A C 1
ATOM 872 O O . ASP A 1 117 ? 62.088 24.079 18.067 1.00 42.94 117 ASP A O 1
ATOM 877 N N . LEU A 1 118 ? 60.995 22.361 17.121 1.00 43.71 118 LEU A N 1
ATOM 878 C CA . LEU A 1 118 ? 61.182 22.817 15.756 1.00 44.58 118 LEU A CA 1
ATOM 879 C C . LEU A 1 118 ? 59.843 22.744 15.036 1.00 46.72 118 LEU A C 1
ATOM 880 O O . LEU A 1 118 ? 58.946 22.000 15.442 1.00 47.90 118 LEU A O 1
ATOM 885 N N . VAL A 1 119 ? 59.709 23.509 13.959 1.00 47.93 119 VAL A N 1
ATOM 886 C CA . VAL A 1 119 ? 58.461 23.536 13.207 1.00 48.34 119 VAL A CA 1
ATOM 887 C C . VAL A 1 119 ? 58.677 23.456 11.711 1.00 49.80 119 VAL A C 1
ATOM 888 O O . VAL A 1 119 ? 59.494 24.188 11.153 1.00 50.53 119 VAL A O 1
ATOM 892 N N . VAL A 1 120 ? 57.943 22.559 11.067 1.00 51.90 120 VAL A N 1
ATOM 893 C CA . VAL A 1 120 ? 58.008 22.427 9.621 1.00 54.74 120 VAL A CA 1
ATOM 894 C C . VAL A 1 120 ? 56.594 22.746 9.166 1.00 55.91 120 VAL A C 1
ATOM 895 O O . VAL A 1 120 ? 55.640 22.068 9.546 1.00 54.85 120 VAL A O 1
ATOM 907 N N . ASP A 1 122 ? 53.666 23.626 6.096 1.00 62.50 122 ASP A N 1
ATOM 908 C CA . ASP A 1 122 ? 53.236 23.375 4.727 1.00 63.64 122 ASP A CA 1
ATOM 909 C C . ASP A 1 122 ? 53.332 24.690 3.961 1.00 63.33 122 ASP A C 1
ATOM 910 O O . ASP A 1 122 ? 52.856 25.726 4.423 1.00 62.99 122 ASP A O 1
ATOM 915 N N . GLU A 1 123 ? 53.950 24.641 2.789 1.00 63.41 123 GLU A N 1
ATOM 916 C CA . GLU A 1 123 ? 54.125 25.821 1.956 1.00 63.97 123 GLU A CA 1
ATOM 917 C C . GLU A 1 123 ? 52.827 26.570 1.705 1.00 63.74 123 GLU A C 1
ATOM 918 O O . GLU A 1 123 ? 52.845 27.707 1.247 1.00 62.60 123 GLU A O 1
ATOM 924 N N . GLU A 1 124 ? 51.702 25.934 2.013 1.00 64.77 124 GLU A N 1
ATOM 925 C CA . GLU A 1 124 ? 50.397 26.554 1.799 1.00 65.81 124 GLU A CA 1
ATOM 926 C C . GLU A 1 124 ? 49.624 26.794 3.091 1.00 64.69 124 GLU A C 1
ATOM 927 O O . GLU A 1 124 ? 48.486 27.268 3.066 1.00 63.28 124 GLU A O 1
ATOM 933 N N . ALA A 1 125 ? 50.241 26.469 4.218 1.00 63.73 125 ALA A N 1
ATOM 934 C CA . ALA A 1 125 ? 49.583 26.637 5.499 1.00 63.04 125 ALA A CA 1
ATOM 935 C C . ALA A 1 125 ? 49.614 28.073 5.984 1.00 62.99 125 ALA A C 1
ATOM 936 O O . ALA A 1 125 ? 50.351 28.905 5.456 1.00 63.81 125 ALA A O 1
ATOM 938 N N . ARG A 1 126 ? 48.786 28.354 6.985 1.00 62.87 126 ARG A N 1
ATOM 939 C CA . ARG A 1 126 ? 48.724 29.671 7.600 1.00 62.32 126 ARG A CA 1
ATOM 940 C C . ARG A 1 126 ? 48.848 29.524 9.118 1.00 60.84 126 ARG A C 1
ATOM 941 O O . ARG A 1 126 ? 48.572 28.459 9.682 1.00 60.76 126 ARG A O 1
ATOM 949 N N . LEU A 1 127 ? 49.267 30.600 9.772 1.00 58.19 127 LEU A N 1
ATOM 950 C CA . LEU A 1 127 ? 49.456 30.600 11.216 1.00 54.41 127 LEU A CA 1
ATOM 951 C C . LEU A 1 127 ? 49.088 31.975 11.748 1.00 51.03 127 LEU A C 1
ATOM 952 O O . LEU A 1 127 ? 49.387 32.984 11.116 1.00 51.08 127 LEU A O 1
ATOM 957 N N . GLY A 1 128 ? 48.440 32.017 12.905 1.00 47.37 128 GLY A N 1
ATOM 958 C CA . GLY A 1 128 ? 48.061 33.295 13.468 1.00 44.23 128 GLY A CA 1
ATOM 959 C C . GLY A 1 128 ? 47.421 33.228 14.837 1.00 43.01 128 GLY A C 1
ATOM 960 O O . GLY A 1 128 ? 46.731 32.266 15.179 1.00 42.45 128 GLY A O 1
ATOM 961 N N . TYR A 1 129 ? 47.650 34.272 15.623 1.00 41.85 129 TYR A N 1
ATOM 962 C CA . TYR A 1 129 ? 47.098 34.357 16.964 1.00 42.92 129 TYR A CA 1
ATOM 963 C C . TYR A 1 129 ? 46.005 35.411 16.934 1.00 43.65 129 TYR A C 1
ATOM 964 O O . TYR A 1 129 ? 46.269 36.606 17.036 1.00 44.89 129 TYR A O 1
ATOM 973 N N . THR A 1 130 ? 44.768 34.943 16.804 1.00 43.32 130 THR A N 1
ATOM 974 C CA . THR A 1 130 ? 43.602 35.810 16.681 1.00 42.68 130 THR A CA 1
ATOM 975 C C . THR A 1 130 ? 42.851 36.219 17.947 1.00 42.06 130 THR A C 1
ATOM 976 O O . THR A 1 130 ? 41.863 36.944 17.865 1.00 42.89 130 THR A O 1
ATOM 980 N N . GLU A 1 131 ? 43.306 35.767 19.108 1.00 40.03 131 GLU A N 1
ATOM 981 C CA . GLU A 1 131 ? 42.640 36.085 20.365 1.00 37.67 131 GLU A CA 1
ATOM 982 C C . GLU A 1 131 ? 42.060 37.508 20.471 1.00 38.08 131 GLU A C 1
ATOM 983 O O . GLU A 1 131 ? 40.870 37.675 20.754 1.00 34.94 131 GLU A O 1
ATOM 989 N N . VAL A 1 132 ? 42.881 38.531 20.244 1.00 37.77 132 VAL A N 1
ATOM 990 C CA . VAL A 1 132 ? 42.387 39.904 20.356 1.00 40.02 132 VAL A CA 1
ATOM 991 C C . VAL A 1 132 ? 41.200 40.258 19.462 1.00 40.16 132 VAL A C 1
ATOM 992 O O . VAL A 1 132 ? 40.347 41.061 19.848 1.00 39.79 132 VAL A O 1
ATOM 996 N N . LYS A 1 133 ? 41.157 39.682 18.267 1.00 39.76 133 LYS A N 1
ATOM 997 C CA . LYS A 1 133 ? 40.065 39.951 17.334 1.00 39.53 133 LYS A CA 1
ATOM 998 C C . LYS A 1 133 ? 38.703 39.712 17.969 1.00 38.65 133 LYS A C 1
ATOM 999 O O . LYS A 1 133 ? 37.736 40.377 17.615 1.00 39.47 133 LYS A O 1
ATOM 1005 N N . ILE A 1 134 ? 38.625 38.772 18.909 1.00 37.59 134 ILE A N 1
ATOM 1006 C CA . ILE A 1 134 ? 37.352 38.464 19.538 1.00 38.25 134 ILE A CA 1
ATOM 1007 C C . ILE A 1 134 ? 37.271 38.786 21.023 1.00 39.49 134 ILE A C 1
ATOM 1008 O O . ILE A 1 134 ? 36.205 38.677 21.622 1.00 39.76 134 ILE A O 1
ATOM 1013 N N . GLY A 1 135 ? 38.388 39.184 21.623 1.00 41.17 135 GLY A N 1
ATOM 1014 C CA . GLY A 1 135 ? 38.373 39.513 23.040 1.00 41.63 135 GLY A CA 1
ATOM 1015 C C . GLY A 1 135 ? 39.253 38.624 23.906 1.00 42.01 135 GLY A C 1
ATOM 1016 O O . GLY A 1 135 ? 39.300 38.781 25.126 1.00 42.65 135 GLY A O 1
ATOM 1017 N N . PHE A 1 136 ? 39.956 37.693 23.274 1.00 41.67 136 PHE A N 1
ATOM 1018 C CA . PHE A 1 136 ? 40.840 36.782 23.984 1.00 40.31 136 PHE A CA 1
ATOM 1019 C C . PHE A 1 136 ? 42.246 37.346 24.030 1.00 40.52 136 PHE A C 1
ATOM 1020 O O . PHE A 1 136 ? 42.551 38.333 23.364 1.00 40.91 136 PHE A O 1
ATOM 1028 N N . VAL A 1 137 ? 43.101 36.714 24.826 1.00 40.80 137 VAL A N 1
ATOM 1029 C CA . VAL A 1 137 ? 44.492 37.127 24.937 1.00 40.63 137 VAL A CA 1
ATOM 1030 C C . VAL A 1 137 ? 45.376 35.911 24.728 1.00 40.53 137 VAL A C 1
ATOM 1031 O O . VAL A 1 137 ? 45.200 34.891 25.386 1.00 42.66 137 VAL A O 1
ATOM 1035 N N . ALA A 1 138 ? 46.323 36.009 23.810 1.00 39.40 138 ALA A N 1
ATOM 1036 C CA . ALA A 1 138 ? 47.223 34.893 23.573 1.00 39.92 138 ALA A CA 1
ATOM 1037 C C . ALA A 1 138 ? 48.272 34.864 24.688 1.00 38.82 138 ALA A C 1
ATOM 1038 O O . ALA A 1 138 ? 49.458 34.674 24.436 1.00 39.18 138 ALA A O 1
ATOM 1040 N N . ALA A 1 139 ? 47.817 35.044 25.922 1.00 37.72 139 ALA A N 1
ATOM 1041 C CA . ALA A 1 139 ? 48.704 35.064 27.079 1.00 37.72 139 ALA A CA 1
ATOM 1042 C C 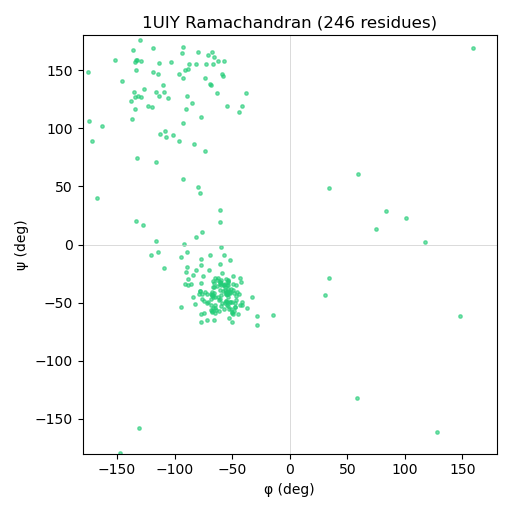. ALA A 1 139 ? 49.675 33.885 27.157 1.00 36.61 139 ALA A C 1
ATOM 1043 O O . ALA A 1 139 ? 50.892 34.079 27.198 1.00 36.50 139 ALA A O 1
ATOM 1045 N N . LEU A 1 140 ? 49.143 32.668 27.182 1.00 36.66 140 LEU A N 1
ATOM 1046 C CA . LEU A 1 140 ? 49.985 31.477 27.263 1.00 38.07 140 LEU A CA 1
ATOM 1047 C C . LEU A 1 140 ? 51.030 31.406 26.154 1.00 37.61 140 LEU A C 1
ATOM 1048 O O . LEU A 1 140 ? 52.109 30.857 26.342 1.00 37.45 140 LEU A O 1
ATOM 1053 N N . VAL A 1 141 ? 50.714 31.974 25.000 1.00 38.46 141 VAL A N 1
ATOM 1054 C CA . VAL A 1 141 ? 51.638 31.937 23.887 1.00 38.42 141 VAL A CA 1
ATOM 1055 C C . VAL A 1 141 ? 52.736 32.962 24.062 1.00 38.24 141 VAL A C 1
ATOM 1056 O O . VAL A 1 141 ? 53.898 32.699 23.760 1.00 40.74 141 VAL A O 1
ATOM 1060 N N . SER A 1 142 ? 52.358 34.134 24.550 1.00 37.10 142 SER A N 1
ATOM 1061 C CA . SER A 1 142 ? 53.290 35.231 24.764 1.00 37.49 142 SER A CA 1
ATOM 1062 C C . SER A 1 142 ? 54.579 34.749 25.409 1.00 37.34 142 SER A C 1
ATOM 1063 O O . SER A 1 142 ? 55.676 35.165 25.029 1.00 35.47 142 SER A O 1
ATOM 1066 N N . VAL A 1 143 ? 54.423 33.870 26.395 1.00 36.74 143 VAL A N 1
ATOM 1067 C CA . VAL A 1 143 ? 55.541 33.314 27.137 1.00 34.31 143 VAL A CA 1
ATOM 1068 C C . VAL A 1 143 ? 56.611 32.773 26.210 1.00 33.35 143 VAL A C 1
ATOM 1069 O O . VAL A 1 143 ? 57.783 33.088 26.359 1.00 34.23 143 VAL A O 1
ATOM 1073 N N . ILE A 1 144 ? 56.201 31.961 25.248 1.00 32.48 144 ILE A N 1
ATOM 1074 C CA . ILE A 1 144 ? 57.137 31.366 24.309 1.00 33.40 144 ILE A CA 1
ATOM 1075 C C . ILE A 1 144 ? 57.556 32.345 23.216 1.00 33.91 144 ILE A C 1
ATOM 1076 O O . ILE A 1 144 ? 58.734 32.442 22.865 1.00 31.99 144 ILE A O 1
ATOM 1081 N N . LEU A 1 145 ? 56.581 33.081 22.699 1.00 35.26 145 LEU A N 1
ATOM 1082 C CA . LEU A 1 145 ? 56.812 34.021 21.613 1.00 35.96 145 LEU A CA 1
ATOM 1083 C C . LEU A 1 145 ? 57.909 35.066 21.840 1.00 36.28 145 LEU A C 1
ATOM 1084 O O . LEU A 1 145 ? 58.701 35.330 20.935 1.00 38.09 145 LEU A O 1
ATOM 1089 N N . VAL A 1 146 ? 57.975 35.662 23.027 1.00 35.90 146 VAL A N 1
ATOM 1090 C CA . VAL A 1 146 ? 59.016 36.661 23.282 1.00 33.93 146 VAL A CA 1
ATOM 1091 C C . VAL A 1 146 ? 60.391 36.049 23.079 1.00 35.51 146 VAL A C 1
ATOM 1092 O O . VAL A 1 146 ? 61.355 36.763 22.811 1.00 37.71 146 VAL A O 1
ATOM 1096 N N . ARG A 1 147 ? 60.485 34.730 23.221 1.00 34.83 147 ARG A N 1
ATOM 1097 C CA . ARG A 1 147 ? 61.750 34.031 23.034 1.00 35.62 147 ARG A CA 1
ATOM 1098 C C . ARG A 1 147 ? 61.957 33.605 21.577 1.00 37.00 147 ARG A C 1
ATOM 1099 O O . ARG A 1 147 ? 63.083 33.345 21.146 1.00 38.15 147 ARG A O 1
ATOM 1107 N N . ALA A 1 148 ? 60.872 33.546 20.815 1.00 36.05 148 ALA A N 1
ATOM 1108 C CA . ALA A 1 148 ? 60.961 33.110 19.430 1.00 36.42 148 ALA A CA 1
ATOM 1109 C C . ALA A 1 148 ? 61.179 34.211 18.411 1.00 35.38 148 ALA A C 1
ATOM 1110 O O . ALA A 1 148 ? 61.842 33.999 17.399 1.00 34.73 148 ALA A O 1
ATOM 1112 N N . VAL A 1 149 ? 60.619 35.384 18.667 1.00 34.21 149 VAL A N 1
ATOM 1113 C CA . VAL A 1 149 ? 60.743 36.475 17.715 1.00 34.70 149 VAL A CA 1
ATOM 1114 C C . VAL A 1 149 ? 61.055 37.810 18.384 1.00 35.31 149 VAL A C 1
ATOM 1115 O O . VAL A 1 149 ? 60.952 37.938 19.601 1.00 36.39 149 VAL A O 1
ATOM 1119 N N . GLY A 1 150 ? 61.445 38.795 17.579 1.00 34.54 150 GLY A N 1
ATOM 1120 C CA . GLY A 1 150 ? 61.743 40.110 18.108 1.00 34.66 150 GLY A CA 1
ATOM 1121 C C . GLY A 1 150 ? 60.484 40.752 18.646 1.00 36.69 150 GLY A C 1
ATOM 1122 O O . GLY A 1 150 ? 59.383 40.411 18.217 1.00 38.10 150 GLY A O 1
ATOM 1123 N N . GLU A 1 151 ? 60.644 41.680 19.585 1.00 38.41 151 GLU A N 1
ATOM 1124 C CA . GLU A 1 151 ? 59.520 42.366 20.214 1.00 38.95 151 GLU A CA 1
ATOM 1125 C C . GLU A 1 151 ? 58.548 42.970 19.199 1.00 39.60 151 GLU A C 1
ATOM 1126 O O . GLU A 1 151 ? 57.341 42.759 19.288 1.00 40.00 151 GLU A O 1
ATOM 1132 N N . LYS A 1 152 ? 59.075 43.706 18.229 1.00 40.34 152 LYS A N 1
ATOM 1133 C CA . LYS A 1 152 ? 58.244 44.327 17.205 1.00 41.71 152 LYS A CA 1
ATOM 1134 C C . LYS A 1 152 ? 57.442 43.299 16.412 1.00 41.07 152 LYS A C 1
ATOM 1135 O O . LYS A 1 152 ? 56.348 43.589 15.939 1.00 41.13 152 LYS A O 1
ATOM 1141 N N . ALA A 1 153 ? 57.989 42.099 16.258 1.00 41.52 153 ALA A N 1
ATOM 1142 C CA . ALA A 1 153 ? 57.293 41.046 15.522 1.00 41.79 153 ALA A CA 1
ATOM 1143 C C . ALA A 1 153 ? 56.200 40.477 16.419 1.00 41.72 153 ALA A C 1
ATOM 1144 O O . ALA A 1 153 ? 55.134 40.068 15.950 1.00 41.42 153 ALA A O 1
ATOM 1146 N N . ALA A 1 154 ? 56.468 40.461 17.718 1.00 40.88 154 ALA A N 1
ATOM 1147 C CA . ALA A 1 154 ? 55.497 39.946 18.663 1.00 41.38 154 ALA A CA 1
ATOM 1148 C C . ALA A 1 154 ? 54.264 40.840 18.647 1.00 40.94 154 ALA A C 1
ATOM 1149 O O . ALA A 1 154 ? 53.146 40.362 18.488 1.00 39.85 154 ALA A O 1
ATOM 1151 N N . LYS A 1 155 ? 54.483 42.139 18.806 1.00 42.08 155 LYS A N 1
ATOM 1152 C CA . LYS A 1 155 ? 53.398 43.115 18.817 1.00 44.15 155 LYS A CA 1
ATOM 1153 C C . LYS A 1 155 ? 52.545 42.999 17.561 1.00 43.98 155 LYS A C 1
ATOM 1154 O O . LYS A 1 155 ? 51.313 42.953 17.627 1.00 44.35 155 LYS A O 1
ATOM 1160 N N . ASP A 1 156 ? 53.212 42.969 16.414 1.00 41.59 156 ASP A N 1
ATOM 1161 C CA . ASP A 1 156 ? 52.521 42.870 15.144 1.00 40.78 156 ASP A CA 1
ATOM 1162 C C . ASP A 1 156 ? 51.523 41.718 15.213 1.00 39.38 156 ASP A C 1
ATOM 1163 O O . ASP A 1 156 ? 50.310 41.917 15.207 1.00 37.85 156 ASP A O 1
ATOM 1168 N N . LEU A 1 157 ? 52.052 40.509 15.315 1.00 39.22 157 LEU A N 1
ATOM 1169 C CA . LEU A 1 157 ? 51.228 39.313 15.379 1.00 40.32 157 LEU A CA 1
ATOM 1170 C C . LEU A 1 157 ? 50.124 39.312 16.436 1.00 39.64 157 LEU A C 1
ATOM 1171 O O . LEU A 1 157 ? 49.009 38.879 16.163 1.00 40.35 157 LEU A O 1
ATOM 1176 N N . LEU A 1 158 ? 50.410 39.801 17.636 1.00 38.12 158 LEU A N 1
ATOM 1177 C CA . LEU A 1 158 ? 49.392 39.778 18.673 1.00 37.05 158 LEU A CA 1
ATOM 1178 C C . LEU A 1 158 ? 48.407 40.924 18.662 1.00 37.70 158 LEU A C 1
ATOM 1179 O O . LEU A 1 158 ? 47.289 40.757 19.145 1.00 37.98 158 LEU A O 1
ATOM 1184 N N . LEU A 1 159 ? 48.802 42.079 18.124 1.00 38.86 159 LEU A N 1
ATOM 1185 C CA . LEU A 1 159 ? 47.900 43.240 18.086 1.00 38.46 159 LEU A CA 1
ATOM 1186 C C . LEU A 1 159 ? 46.969 43.254 16.869 1.00 38.74 159 LEU A C 1
ATOM 1187 O O . LEU A 1 159 ? 45.827 43.710 16.959 1.00 39.00 159 LEU A O 1
ATOM 1192 N N . THR A 1 160 ? 47.448 42.756 15.735 1.00 37.76 160 THR A N 1
ATOM 1193 C CA . THR A 1 160 ? 46.625 42.723 14.534 1.00 37.88 160 THR A CA 1
ATOM 1194 C C . THR A 1 160 ? 45.822 41.439 14.488 1.00 38.50 160 THR A C 1
ATOM 1195 O O . THR A 1 160 ? 44.689 41.419 14.001 1.00 39.55 160 THR A O 1
ATOM 1199 N N . GLY A 1 161 ? 46.427 40.365 14.986 1.00 38.48 161 GLY A N 1
ATOM 1200 C CA . GLY A 1 161 ? 45.770 39.075 14.998 1.00 36.86 161 GLY A CA 1
ATOM 1201 C C . GLY A 1 161 ? 45.755 38.468 13.615 1.00 37.69 161 GLY A C 1
ATOM 1202 O O . GLY A 1 161 ? 45.042 37.505 13.372 1.00 39.54 161 GLY A O 1
ATOM 1203 N N . ARG A 1 162 ? 46.549 39.022 12.704 1.00 38.39 162 ARG A N 1
ATOM 1204 C CA . ARG A 1 162 ? 46.591 38.514 11.334 1.00 39.26 162 ARG A CA 1
ATOM 1205 C C . ARG A 1 162 ? 47.190 37.118 11.221 1.00 40.73 162 ARG A C 1
ATOM 1206 O O . ARG A 1 162 ? 47.804 36.606 12.154 1.00 40.94 162 ARG A O 1
ATOM 1214 N N . LEU A 1 163 ? 46.982 36.491 10.074 1.00 43.00 163 LEU A N 1
ATOM 1215 C CA . LEU A 1 163 ? 47.515 35.161 9.841 1.00 45.65 163 LEU A CA 1
ATOM 1216 C C . LEU A 1 163 ? 48.684 35.325 8.879 1.00 46.82 163 LEU A C 1
ATOM 1217 O O . LEU A 1 163 ? 48.548 35.934 7.820 1.00 47.70 163 LEU A O 1
ATOM 1222 N N . VAL A 1 164 ? 49.844 34.808 9.256 1.00 46.85 164 VAL A N 1
ATOM 1223 C CA . VAL A 1 164 ? 50.995 34.928 8.387 1.00 46.88 164 VAL A CA 1
ATOM 1224 C C . VAL A 1 164 ? 51.081 33.689 7.517 1.00 47.64 164 VAL A C 1
ATOM 1225 O O . VAL A 1 164 ? 50.420 32.688 7.790 1.00 47.04 164 VAL A O 1
ATOM 1229 N N . GLU A 1 165 ? 51.881 33.767 6.459 1.00 49.23 165 GLU A N 1
ATOM 1230 C CA . GLU A 1 165 ? 52.049 32.649 5.551 1.00 50.54 165 GLU A CA 1
ATOM 1231 C C . GLU A 1 165 ? 53.480 32.112 5.628 1.00 50.89 165 GLU A C 1
ATOM 1232 O O . GLU A 1 165 ? 54.407 32.827 6.022 1.00 50.44 165 GLU A O 1
ATOM 1238 N N . ALA A 1 166 ? 53.642 30.844 5.262 1.00 50.58 166 ALA A N 1
ATOM 1239 C CA . ALA A 1 166 ? 54.933 30.160 5.299 1.00 50.26 166 ALA A CA 1
ATOM 1240 C C . ALA A 1 166 ? 56.155 31.023 5.016 1.00 49.32 166 ALA A C 1
ATOM 1241 O O . ALA A 1 166 ? 57.162 30.922 5.709 1.00 47.41 166 ALA A O 1
ATOM 1243 N N . ARG A 1 167 ? 56.078 31.863 3.995 1.00 50.18 167 ARG A N 1
ATOM 1244 C CA . ARG A 1 167 ? 57.216 32.700 3.655 1.00 52.29 167 ARG A CA 1
ATOM 1245 C C . ARG A 1 167 ? 57.590 33.650 4.799 1.00 51.44 167 ARG A C 1
ATOM 1246 O O . ARG A 1 167 ? 58.761 33.749 5.172 1.00 50.57 167 ARG A O 1
ATOM 1254 N N . GLU A 1 168 ? 56.596 34.336 5.362 1.00 50.26 168 GLU A N 1
ATOM 1255 C CA . GLU A 1 168 ? 56.840 35.282 6.450 1.00 49.39 168 GLU A CA 1
ATOM 1256 C C . GLU A 1 168 ? 57.141 34.564 7.762 1.00 49.17 168 GLU A C 1
ATOM 1257 O O . GLU A 1 168 ? 58.028 34.972 8.514 1.00 49.80 168 GLU A O 1
ATOM 1263 N N . ALA A 1 169 ? 56.403 33.494 8.030 1.00 48.19 169 ALA A N 1
ATOM 1264 C CA . ALA A 1 169 ? 56.582 32.728 9.253 1.00 47.60 169 ALA A CA 1
ATOM 1265 C C . ALA A 1 169 ? 58.033 32.304 9.492 1.00 48.71 169 ALA A C 1
ATOM 1266 O O . ALA A 1 169 ? 58.520 32.344 10.625 1.00 49.25 169 ALA A O 1
ATOM 1268 N N . LYS A 1 170 ? 58.726 31.891 8.436 1.00 49.05 170 LYS A N 1
ATOM 1269 C CA . LYS A 1 170 ? 60.113 31.474 8.591 1.00 49.16 170 LYS A CA 1
ATOM 1270 C C . LYS A 1 170 ? 60.983 32.703 8.790 1.00 49.34 170 LYS A C 1
ATOM 1271 O O . LYS A 1 170 ? 61.809 32.758 9.702 1.00 50.72 170 LYS A O 1
ATOM 1277 N N . ALA A 1 171 ? 60.782 33.692 7.928 1.00 48.76 171 ALA A N 1
ATOM 1278 C CA . ALA A 1 171 ? 61.533 34.937 7.987 1.00 47.33 171 ALA A CA 1
ATOM 1279 C C . ALA A 1 171 ? 61.547 35.518 9.393 1.00 46.85 171 ALA A C 1
ATOM 1280 O O . ALA A 1 171 ? 62.559 36.044 9.841 1.00 47.29 171 ALA A O 1
ATOM 1282 N N . LEU A 1 172 ? 60.421 35.419 10.089 1.00 46.34 172 LEU A N 1
ATOM 1283 C CA . LEU A 1 172 ? 60.315 35.951 11.443 1.00 46.48 172 LEU A CA 1
ATOM 1284 C C . LEU A 1 172 ? 60.885 35.033 12.518 1.00 46.27 172 LEU A C 1
ATOM 1285 O O . LEU A 1 172 ? 61.221 35.481 13.610 1.00 47.37 172 LEU A O 1
ATOM 1290 N N . GLY A 1 173 ? 60.991 33.749 12.217 1.00 45.78 173 GLY A N 1
ATOM 1291 C CA . GLY A 1 173 ? 61.528 32.833 13.200 1.00 45.28 173 GLY A CA 1
ATOM 1292 C C . GLY A 1 173 ? 60.455 32.038 13.906 1.00 45.22 173 GLY A C 1
ATOM 1293 O O . GLY A 1 173 ? 60.669 31.546 15.012 1.00 45.12 173 GLY A O 1
ATOM 1294 N N . LEU A 1 174 ? 59.295 31.913 13.268 1.00 45.80 174 LEU A N 1
ATOM 1295 C CA . LEU A 1 174 ? 58.198 31.149 13.838 1.00 45.34 174 LEU A CA 1
ATOM 1296 C C . LEU A 1 174 ? 58.339 29.696 13.420 1.00 45.81 174 LEU A C 1
ATOM 1297 O O . LEU A 1 174 ? 57.935 28.796 14.148 1.00 47.21 174 LEU A O 1
ATOM 1302 N N . VAL A 1 175 ? 58.920 29.462 12.249 1.00 45.92 175 VAL A N 1
ATOM 1303 C CA . VAL A 1 175 ? 59.110 28.094 11.769 1.00 47.69 175 VAL A CA 1
ATOM 1304 C C . VAL A 1 175 ? 60.528 27.899 11.245 1.00 48.40 175 VAL A C 1
ATOM 1305 O O . VAL A 1 175 ? 61.143 28.842 10.745 1.00 48.64 175 VAL A O 1
ATOM 1309 N N . ASN A 1 176 ? 61.048 26.681 11.353 1.00 49.20 176 ASN A N 1
ATOM 1310 C CA . ASN A 1 176 ? 62.407 26.419 10.893 1.00 51.87 176 ASN A CA 1
ATOM 1311 C C . ASN A 1 176 ? 62.494 26.119 9.406 1.00 53.17 176 ASN A C 1
ATOM 1312 O O . ASN A 1 176 ? 63.370 26.644 8.719 1.00 53.27 176 ASN A O 1
ATOM 1317 N N . ARG A 1 177 ? 61.591 25.272 8.913 1.00 54.91 177 ARG A N 1
ATOM 1318 C CA . ARG A 1 177 ? 61.582 24.885 7.501 1.00 55.59 177 ARG A CA 1
ATOM 1319 C C . ARG A 1 177 ? 60.219 24.912 6.845 1.00 56.39 177 ARG A C 1
ATOM 1320 O O . ARG A 1 177 ? 59.190 24.811 7.513 1.00 56.50 177 ARG A O 1
ATOM 1328 N N . ILE A 1 178 ? 60.229 25.039 5.520 1.00 58.00 178 ILE A N 1
ATOM 1329 C CA . ILE A 1 178 ? 59.004 25.058 4.727 1.00 58.82 178 ILE A CA 1
ATOM 1330 C C . ILE A 1 178 ? 59.029 23.903 3.734 1.00 60.21 178 ILE A C 1
ATOM 1331 O O . ILE A 1 178 ? 59.905 23.836 2.875 1.00 60.00 178 ILE A O 1
ATOM 1336 N N . ALA A 1 179 ? 58.070 22.994 3.859 1.00 62.40 179 ALA A N 1
ATOM 1337 C CA . ALA A 1 179 ? 57.993 21.846 2.964 1.00 63.83 179 ALA A CA 1
ATOM 1338 C C . ALA A 1 179 ? 57.084 22.183 1.795 1.00 65.35 179 ALA A C 1
ATOM 1339 O O . ALA A 1 179 ? 56.086 22.887 1.956 1.00 65.21 179 ALA A O 1
ATOM 1341 N N . PRO A 1 180 ? 57.419 21.688 0.596 1.00 67.05 18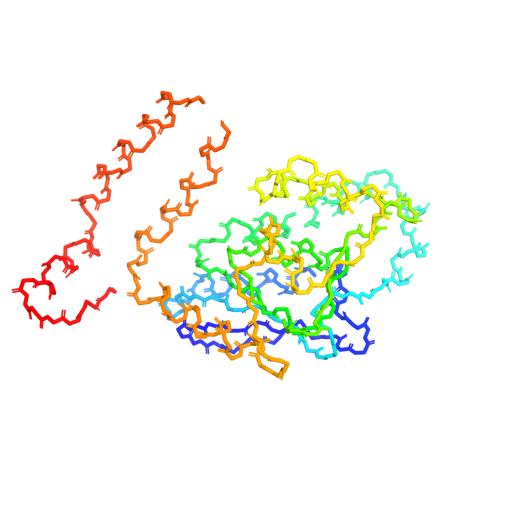0 PRO A N 1
ATOM 1342 C CA . PRO A 1 180 ? 56.586 21.968 -0.576 1.00 67.68 180 PRO A CA 1
ATOM 1343 C C . PRO A 1 180 ? 55.178 21.443 -0.310 1.00 68.67 180 PRO A C 1
ATOM 1344 O O . PRO A 1 180 ? 55.009 20.424 0.364 1.00 69.17 180 PRO A O 1
ATOM 1348 N N . PRO A 1 181 ? 54.151 22.127 -0.838 1.00 69.71 181 PRO A N 1
ATOM 1349 C CA . PRO A 1 181 ? 52.774 21.674 -0.610 1.00 70.28 181 PRO A CA 1
ATOM 1350 C C . PRO A 1 181 ? 52.634 20.175 -0.789 1.00 70.55 181 PRO A C 1
ATOM 1351 O O . PRO A 1 181 ? 52.823 19.657 -1.888 1.00 71.74 181 PRO A O 1
ATOM 1355 N N . GLY A 1 182 ? 52.330 19.475 0.298 1.00 70.40 182 GLY A N 1
ATOM 1356 C CA . GLY A 1 182 ? 52.177 18.040 0.197 1.00 71.26 182 GLY A CA 1
ATOM 1357 C C . GLY A 1 182 ? 52.581 17.232 1.413 1.00 72.13 182 GLY A C 1
ATOM 1358 O O . GLY A 1 182 ? 51.752 16.525 1.989 1.00 72.72 182 GLY A O 1
ATOM 1359 N N . LYS A 1 183 ? 53.847 17.306 1.809 1.00 71.94 183 LYS A N 1
ATOM 1360 C CA . LYS A 1 183 ? 54.281 16.529 2.962 1.00 72.36 183 LYS A CA 1
ATOM 1361 C C . LYS A 1 183 ? 55.098 17.286 4.001 1.00 70.54 183 LYS A C 1
ATOM 1362 O O . LYS A 1 183 ? 56.313 17.111 4.106 1.00 70.30 183 LYS A O 1
ATOM 1368 N N . ALA A 1 184 ? 54.424 18.125 4.776 1.00 67.75 184 ALA A N 1
ATOM 1369 C CA . ALA A 1 184 ? 55.106 18.856 5.820 1.00 64.66 184 ALA A CA 1
ATOM 1370 C C . ALA A 1 184 ? 55.542 17.775 6.793 1.00 63.61 184 ALA A C 1
ATOM 1371 O O . ALA A 1 184 ? 56.623 17.840 7.369 1.00 64.47 184 ALA A O 1
ATOM 1373 N N . LEU A 1 185 ? 54.698 16.761 6.951 1.00 61.42 185 LEU A N 1
ATOM 1374 C CA . LEU A 1 185 ? 54.997 15.659 7.853 1.00 61.21 185 LEU A CA 1
ATOM 1375 C C . LEU A 1 185 ? 56.255 14.912 7.433 1.00 62.84 185 LEU A C 1
ATOM 1376 O O . LEU A 1 185 ? 57.203 14.779 8.208 1.00 63.05 185 LEU A O 1
ATOM 1381 N N . GLU A 1 186 ? 56.255 14.413 6.205 1.00 63.88 186 GLU A N 1
ATOM 1382 C CA . GLU A 1 186 ? 57.404 13.685 5.694 1.00 64.55 186 GLU A CA 1
ATOM 1383 C C . GLU A 1 186 ? 58.691 14.438 6.001 1.00 63.23 186 GLU A C 1
ATOM 1384 O O . GLU A 1 186 ? 59.653 13.858 6.494 1.00 61.95 186 GLU A O 1
ATOM 1390 N N . GLU A 1 187 ? 58.697 15.735 5.711 1.00 63.16 187 GLU A N 1
ATOM 1391 C CA . GLU A 1 187 ? 59.873 16.562 5.936 1.00 63.56 187 GLU A CA 1
ATOM 1392 C C . GLU A 1 187 ? 60.180 16.715 7.429 1.00 63.13 187 GLU A C 1
ATOM 1393 O O . GLU A 1 187 ? 61.345 16.732 7.835 1.00 61.96 187 GLU A O 1
ATOM 1399 N N . ALA A 1 188 ? 59.131 16.813 8.241 1.00 62.35 188 ALA A N 1
ATOM 1400 C CA . ALA A 1 188 ? 59.285 16.940 9.685 1.00 61.34 188 ALA A CA 1
ATOM 1401 C C . ALA A 1 188 ? 59.863 15.640 10.247 1.00 61.45 188 ALA A C 1
ATOM 1402 O O . ALA A 1 188 ? 60.758 15.662 11.095 1.00 60.73 188 ALA A O 1
ATOM 1404 N N . LYS A 1 189 ? 59.338 14.509 9.778 1.00 61.41 189 LYS A N 1
ATOM 1405 C CA . LYS A 1 189 ? 59.825 13.202 10.214 1.00 60.73 189 LYS A CA 1
ATOM 1406 C C . LYS A 1 189 ? 61.295 13.108 9.843 1.00 58.87 189 LYS A C 1
ATOM 1407 O O . LYS A 1 189 ? 62.089 12.479 10.540 1.00 58.23 189 LYS A O 1
ATOM 1413 N N . ALA A 1 190 ? 61.639 13.730 8.723 1.00 57.14 190 ALA A N 1
ATOM 1414 C CA . ALA A 1 190 ? 63.006 13.731 8.244 1.00 57.00 190 ALA A CA 1
ATOM 1415 C C . ALA A 1 190 ? 63.855 14.489 9.254 1.00 56.84 190 ALA A C 1
ATOM 1416 O O . ALA A 1 190 ? 64.809 13.941 9.817 1.00 58.21 190 ALA A O 1
ATOM 1418 N N . LEU A 1 191 ? 63.494 15.750 9.475 1.00 54.59 191 LEU A N 1
ATOM 1419 C CA . LEU A 1 191 ? 64.192 16.613 10.419 1.00 53.60 191 LEU A CA 1
ATOM 1420 C C . LEU A 1 191 ? 64.415 15.891 11.747 1.00 54.26 191 LEU A C 1
ATOM 1421 O O . LEU A 1 191 ? 65.533 15.852 12.278 1.00 52.58 191 LEU A O 1
ATOM 1426 N N . ALA A 1 192 ? 63.334 15.318 12.269 1.00 53.98 192 ALA A N 1
ATOM 1427 C CA . ALA A 1 192 ? 63.369 14.596 13.530 1.00 53.55 192 ALA A CA 1
ATOM 1428 C C . ALA A 1 192 ? 64.461 13.535 13.521 1.00 54.67 192 ALA A C 1
ATOM 1429 O O . ALA A 1 192 ? 65.405 13.603 14.305 1.00 55.03 192 ALA A O 1
ATOM 1431 N N . GLU A 1 193 ? 64.325 12.560 12.627 1.00 56.30 193 GLU A N 1
ATOM 1432 C CA . GLU A 1 193 ? 65.288 11.470 12.501 1.00 56.68 193 GLU A CA 1
ATOM 1433 C C . GLU A 1 193 ? 66.722 11.997 12.622 1.00 55.78 193 GLU A C 1
ATOM 1434 O O . GLU A 1 193 ? 67.532 11.463 13.387 1.00 56.09 193 GLU A O 1
ATOM 1440 N N . GLU A 1 194 ? 67.035 13.046 11.868 1.00 54.04 194 GLU A N 1
ATOM 1441 C CA . GLU A 1 194 ? 68.370 13.637 11.911 1.00 52.08 194 GLU A CA 1
ATOM 1442 C C . GLU A 1 194 ? 68.762 13.974 13.353 1.00 49.71 194 GLU A C 1
ATOM 1443 O O . GLU A 1 194 ? 69.803 13.539 13.849 1.00 48.77 194 GLU A O 1
ATOM 1449 N N . VAL A 1 195 ? 67.915 14.758 14.013 1.00 47.21 195 VAL A N 1
ATOM 1450 C CA . VAL A 1 195 ? 68.131 15.160 15.398 1.00 43.63 195 VAL A CA 1
ATOM 1451 C C . VAL A 1 195 ? 68.254 13.927 16.277 1.00 42.52 195 VAL A C 1
ATOM 1452 O O . VAL A 1 195 ? 69.014 13.914 17.245 1.00 41.21 195 VAL A O 1
ATOM 1456 N N . ALA A 1 196 ? 67.506 12.888 15.925 1.00 41.97 196 ALA A N 1
ATOM 1457 C CA . ALA A 1 196 ? 67.514 11.652 16.685 1.00 41.70 196 ALA A CA 1
ATOM 1458 C C . ALA A 1 196 ? 68.820 10.876 16.554 1.00 42.94 196 ALA A C 1
ATOM 1459 O O . ALA A 1 196 ? 69.136 10.054 17.414 1.00 43.66 196 ALA A O 1
ATOM 1461 N N . LYS A 1 197 ? 69.583 11.122 15.493 1.00 42.45 197 LYS A N 1
ATOM 1462 C CA . LYS A 1 197 ? 70.861 10.430 15.344 1.00 44.07 197 LYS A CA 1
ATOM 1463 C C . LYS A 1 197 ? 71.810 10.865 16.462 1.00 43.84 197 LYS A C 1
ATOM 1464 O O . LYS A 1 197 ? 72.636 10.081 16.932 1.00 43.46 197 LYS A O 1
ATOM 1470 N N . ASN A 1 198 ? 71.677 12.121 16.886 1.00 43.76 198 ASN A N 1
ATOM 1471 C CA . ASN A 1 198 ? 72.527 12.689 17.928 1.00 41.12 198 ASN A CA 1
ATOM 1472 C C . ASN A 1 198 ? 72.261 12.131 19.332 1.00 41.18 198 ASN A C 1
ATOM 1473 O O . ASN A 1 198 ? 71.216 11.520 19.584 1.00 40.18 198 ASN A O 1
ATOM 1478 N N . ALA A 1 199 ? 73.223 12.358 20.232 1.00 41.63 199 ALA A N 1
ATOM 1479 C CA . ALA A 1 199 ? 73.200 11.889 21.628 1.00 42.20 199 ALA A CA 1
ATOM 1480 C C . ALA A 1 199 ? 71.987 12.263 22.481 1.00 43.91 199 ALA A C 1
ATOM 1481 O O . ALA A 1 199 ? 71.722 13.445 22.733 1.00 44.23 199 ALA A O 1
ATOM 1483 N N . PRO A 1 200 ? 71.250 11.250 22.965 1.00 44.87 200 PRO A N 1
ATOM 1484 C CA . PRO A 1 200 ? 70.053 11.434 23.801 1.00 45.36 200 PRO A CA 1
ATOM 1485 C C . PRO A 1 200 ? 70.337 12.307 25.025 1.00 45.32 200 PRO A C 1
ATOM 1486 O O . PRO A 1 200 ? 69.508 13.115 25.436 1.00 45.45 200 PRO A O 1
ATOM 1490 N N . THR A 1 201 ? 71.512 12.124 25.613 1.00 45.04 201 THR A N 1
ATOM 1491 C CA . THR A 1 201 ? 71.911 12.898 26.774 1.00 45.78 201 THR A CA 1
ATOM 1492 C C . THR A 1 201 ? 72.126 14.345 26.364 1.00 45.63 201 THR A C 1
ATOM 1493 O O . THR A 1 201 ? 71.502 15.258 26.907 1.00 46.09 201 THR A O 1
ATOM 1497 N N . SER A 1 202 ? 73.006 14.550 25.394 1.00 45.30 202 SER A N 1
ATOM 1498 C CA . SER A 1 202 ? 73.309 15.892 24.918 1.00 46.94 202 SER A CA 1
ATOM 1499 C C . SER A 1 202 ? 72.077 16.688 24.497 1.00 46.48 202 SER A C 1
ATOM 1500 O O . SER A 1 202 ? 72.020 17.905 24.696 1.00 45.73 202 SER A O 1
ATOM 1503 N N . LEU A 1 203 ? 71.094 16.001 23.923 1.00 45.16 203 LEU A N 1
ATOM 1504 C CA . LEU A 1 203 ? 69.876 16.658 23.468 1.00 44.68 203 LEU A CA 1
ATOM 1505 C C . LEU A 1 203 ? 69.043 17.204 24.624 1.00 44.44 203 LEU A C 1
ATOM 1506 O O . LEU A 1 203 ? 68.728 18.392 24.681 1.00 44.61 203 LEU A O 1
ATOM 1511 N N . ARG A 1 204 ? 68.684 16.321 25.539 1.00 43.96 204 ARG A N 1
ATOM 1512 C CA . ARG A 1 204 ? 67.893 16.697 26.695 1.00 44.42 204 ARG A CA 1
ATOM 1513 C C . ARG A 1 204 ? 68.509 17.923 27.366 1.00 44.26 204 ARG A C 1
ATOM 1514 O O . ARG A 1 204 ? 67.876 18.973 27.488 1.00 45.36 204 ARG A O 1
ATOM 1522 N N . LEU A 1 205 ? 69.756 17.775 27.794 1.00 42.05 205 LEU A N 1
ATOM 1523 C CA . LEU A 1 205 ? 70.466 18.836 28.481 1.00 41.42 205 LEU A CA 1
ATOM 1524 C C . LEU A 1 205 ? 70.489 20.156 27.701 1.00 41.33 205 LEU A C 1
ATOM 1525 O O . LEU A 1 205 ? 70.271 21.230 28.273 1.00 39.71 205 LEU A O 1
ATOM 1530 N N . THR A 1 206 ? 70.767 20.074 26.403 1.00 40.40 206 THR A N 1
ATOM 1531 C CA . THR A 1 206 ? 70.792 21.257 25.555 1.00 39.56 206 THR A CA 1
ATOM 1532 C C . THR A 1 206 ? 69.435 21.940 25.706 1.00 39.46 206 THR A C 1
ATOM 1533 O O . THR A 1 206 ? 69.334 23.164 25.787 1.00 39.31 206 THR A O 1
ATOM 1537 N N . LYS A 1 207 ? 68.389 21.128 25.746 1.00 38.80 207 LYS A N 1
ATOM 1538 C CA . LYS A 1 207 ? 67.045 21.642 25.897 1.00 40.03 207 LYS A CA 1
ATOM 1539 C C . LYS A 1 207 ? 66.881 22.237 27.295 1.00 40.79 207 LYS A C 1
ATOM 1540 O O . LYS A 1 207 ? 66.375 23.360 27.456 1.00 42.45 207 LYS A O 1
ATOM 1546 N N . GLU A 1 208 ? 67.327 21.492 28.301 1.00 39.00 208 GLU A N 1
ATOM 1547 C CA . GLU A 1 208 ? 67.239 21.950 29.680 1.00 38.01 208 GLU A CA 1
ATOM 1548 C C . GLU A 1 208 ? 67.861 23.345 29.781 1.00 36.40 208 GLU A C 1
ATOM 1549 O O . GLU A 1 208 ? 67.273 24.268 30.337 1.00 32.43 208 GLU A O 1
ATOM 1555 N N . LEU A 1 209 ? 69.059 23.483 29.227 1.00 36.71 209 LEU A N 1
ATOM 1556 C CA . LEU A 1 209 ? 69.766 24.751 29.238 1.00 36.81 209 LEU A CA 1
ATOM 1557 C C . LEU A 1 209 ? 68.995 25.881 28.569 1.00 35.92 209 LEU A C 1
ATOM 1558 O O . LEU A 1 209 ? 68.850 26.967 29.136 1.00 36.68 209 LEU A O 1
ATOM 1563 N N . LEU A 1 210 ? 68.512 25.634 27.358 1.00 34.15 210 LEU A N 1
ATOM 1564 C CA . LEU A 1 210 ? 67.785 26.667 26.624 1.00 33.43 210 LEU A CA 1
ATOM 1565 C C . LEU A 1 210 ? 66.532 27.130 27.344 1.00 32.32 210 LEU A C 1
ATOM 1566 O O . LEU A 1 210 ? 65.976 28.173 27.029 1.00 31.57 210 LEU A O 1
ATOM 1571 N N . LEU A 1 211 ? 66.086 26.349 28.314 1.00 32.57 211 LEU A N 1
ATOM 1572 C CA . LEU A 1 211 ? 64.898 26.707 29.061 1.00 32.72 211 LEU A CA 1
ATOM 1573 C C . LEU A 1 211 ? 65.236 27.790 30.056 1.00 33.14 211 LEU A C 1
ATOM 1574 O O . LEU A 1 211 ? 64.697 28.892 30.010 1.00 34.43 211 LEU A O 1
ATOM 1579 N N . ALA A 1 212 ? 66.167 27.448 30.939 1.00 33.98 212 ALA A N 1
ATOM 1580 C CA . ALA A 1 212 ? 66.620 28.293 32.034 1.00 31.96 212 ALA A CA 1
ATOM 1581 C C . ALA A 1 212 ? 67.391 29.561 31.728 1.00 32.80 212 ALA A C 1
ATOM 1582 O O . ALA A 1 212 ? 67.166 30.586 32.378 1.00 33.03 212 ALA A O 1
ATOM 1584 N N . LEU A 1 213 ? 68.302 29.506 30.762 1.00 32.29 213 LEU A N 1
ATOM 1585 C CA . LEU A 1 213 ? 69.132 30.670 30.474 1.00 33.02 213 LEU A CA 1
ATOM 1586 C C . LEU A 1 213 ? 68.438 32.028 30.320 1.00 32.64 213 LEU A C 1
ATOM 1587 O O . LEU A 1 213 ? 68.746 32.961 31.054 1.00 29.52 213 LEU A O 1
ATOM 1592 N N . PRO A 1 214 ? 67.482 32.149 29.390 1.00 32.92 214 PRO A N 1
ATOM 1593 C CA . PRO A 1 214 ? 66.773 33.415 29.184 1.00 33.67 214 PRO A CA 1
ATOM 1594 C C . PRO A 1 214 ? 66.394 34.104 30.498 1.00 36.61 214 PRO A C 1
ATOM 1595 O O . PRO A 1 214 ? 66.359 35.339 30.585 1.00 37.76 214 PRO A O 1
ATOM 1599 N N . GLY A 1 215 ? 66.124 33.299 31.520 1.00 37.68 215 GLY A N 1
ATOM 1600 C CA . GLY A 1 215 ? 65.735 33.843 32.800 1.00 38.83 215 GLY A CA 1
ATOM 1601 C C . GLY A 1 215 ? 66.865 34.065 33.787 1.00 42.39 215 GLY A C 1
ATOM 1602 O O . GLY A 1 215 ? 66.682 33.787 34.979 1.00 43.94 215 GLY A O 1
ATOM 1611 N N . GLY A 1 217 ? 71.078 36.186 34.660 1.00 37.30 217 GLY A N 1
ATOM 1612 C CA . GLY A 1 217 ? 72.213 37.006 34.290 1.00 35.28 217 GLY A CA 1
ATOM 1613 C C . GLY A 1 217 ? 73.327 36.239 33.610 1.00 34.57 217 GLY A C 1
ATOM 1614 O O . GL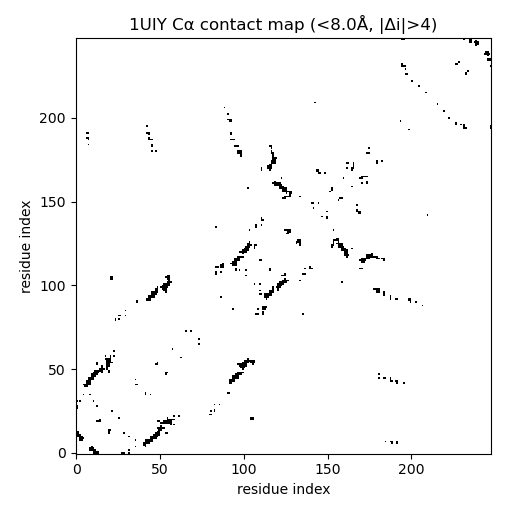Y A 1 217 ? 73.486 35.037 33.795 1.00 34.32 217 GLY A O 1
ATOM 1615 N N . LEU A 1 218 ? 74.116 36.960 32.827 1.00 35.36 218 LEU A N 1
ATOM 1616 C CA . LEU A 1 218 ? 75.225 36.384 32.092 1.00 34.16 218 LEU A CA 1
ATOM 1617 C C . LEU A 1 218 ? 76.049 35.439 32.970 1.00 33.34 218 LEU A C 1
ATOM 1618 O O . LEU A 1 218 ? 76.157 34.245 32.678 1.00 32.52 218 LEU A O 1
ATOM 1623 N N . GLU A 1 219 ? 76.609 35.966 34.056 1.00 31.46 219 GLU A N 1
ATOM 1624 C CA . GLU A 1 219 ? 77.427 35.161 34.962 1.00 29.45 219 GLU A CA 1
ATOM 1625 C C . GLU A 1 219 ? 76.718 33.918 35.513 1.00 28.58 219 GLU A C 1
ATOM 1626 O O . GLU A 1 219 ? 77.281 32.829 35.491 1.00 28.49 219 GLU A O 1
ATOM 1632 N N . ASP A 1 220 ? 75.497 34.056 36.014 1.00 29.17 220 ASP A N 1
ATOM 1633 C CA . ASP A 1 220 ? 74.803 32.870 36.510 1.00 29.11 220 ASP A CA 1
ATOM 1634 C C . ASP A 1 220 ? 74.650 31.866 35.362 1.00 28.46 220 ASP A C 1
ATOM 1635 O O . ASP A 1 220 ? 74.893 30.672 35.532 1.00 28.85 220 ASP A O 1
ATOM 1640 N N . GLY A 1 221 ? 74.277 32.347 34.184 1.00 26.51 221 GLY A N 1
ATOM 1641 C CA . GLY A 1 221 ? 74.161 31.445 33.054 1.00 28.42 221 GLY A CA 1
ATOM 1642 C C . GLY A 1 221 ? 75.468 30.688 32.833 1.00 30.04 221 GLY A C 1
ATOM 1643 O O . GLY A 1 221 ? 75.473 29.480 32.579 1.00 30.41 221 GLY A O 1
ATOM 1644 N N . PHE A 1 222 ? 76.591 31.394 32.929 1.00 29.64 222 PHE A N 1
ATOM 1645 C CA . PHE A 1 222 ? 77.885 30.753 32.758 1.00 28.76 222 PHE A CA 1
ATOM 1646 C C . PHE A 1 222 ? 78.145 29.772 33.898 1.00 29.75 222 PHE A C 1
ATOM 1647 O O . PHE A 1 222 ? 78.807 28.742 33.716 1.00 30.20 222 PHE A O 1
ATOM 1655 N N . ARG A 1 223 ? 77.610 30.075 35.076 1.00 30.66 223 ARG A N 1
ATOM 1656 C CA . ARG A 1 223 ? 77.799 29.186 36.214 1.00 29.21 223 ARG A CA 1
ATOM 1657 C C . ARG A 1 223 ? 77.075 27.910 35.892 1.00 28.56 223 ARG A C 1
ATOM 1658 O O . ARG A 1 223 ? 77.579 26.814 36.143 1.00 29.05 223 ARG A O 1
ATOM 1666 N N . LEU A 1 224 ? 75.890 28.058 35.312 1.00 27.88 224 LEU A N 1
ATOM 1667 C CA . LEU A 1 224 ? 75.088 26.901 34.934 1.00 27.07 224 LEU A CA 1
ATOM 1668 C C . LEU A 1 224 ? 75.785 26.094 33.838 1.00 25.11 224 LEU A C 1
ATOM 1669 O O . LEU A 1 224 ? 76.010 24.900 33.996 1.00 21.51 224 LEU A O 1
ATOM 1674 N N . ALA A 1 225 ? 76.131 26.761 32.739 1.00 25.69 225 ALA A N 1
ATOM 1675 C CA . ALA A 1 225 ? 76.808 26.115 31.613 1.00 27.72 225 ALA A CA 1
ATOM 1676 C C . ALA A 1 225 ? 78.036 25.327 32.056 1.00 29.02 225 ALA A C 1
ATOM 1677 O O . ALA A 1 225 ? 78.150 24.134 31.774 1.00 27.31 225 ALA A O 1
ATOM 1679 N N . ALA A 1 226 ? 78.951 26.003 32.750 1.00 30.88 226 ALA A N 1
ATOM 1680 C CA . ALA A 1 226 ? 80.175 25.369 33.225 1.00 32.08 226 ALA A CA 1
ATOM 1681 C C . ALA A 1 226 ? 79.858 24.044 33.894 1.00 33.14 226 ALA A C 1
ATOM 1682 O O . ALA A 1 226 ? 80.413 22.998 33.546 1.00 34.54 226 ALA A O 1
ATOM 1684 N N . LEU A 1 227 ? 78.952 24.102 34.857 1.00 32.70 227 LEU A N 1
ATOM 1685 C CA . LEU A 1 227 ? 78.554 22.921 35.592 1.00 32.87 227 LEU A CA 1
ATOM 1686 C C . LEU A 1 227 ? 78.066 21.828 34.663 1.00 32.97 227 LEU A C 1
ATOM 1687 O O . LEU A 1 227 ? 78.389 20.662 34.852 1.00 35.46 227 LEU A O 1
ATOM 1692 N N . ALA A 1 228 ? 77.278 22.203 33.663 1.00 32.09 228 ALA A N 1
ATOM 1693 C CA . ALA A 1 228 ? 76.751 21.225 32.724 1.00 30.88 228 ALA A CA 1
ATOM 1694 C C . ALA A 1 228 ? 77.890 20.668 31.878 1.00 31.50 228 ALA A C 1
ATOM 1695 O O . ALA A 1 228 ? 78.082 19.457 31.772 1.00 29.01 228 ALA A O 1
ATOM 1697 N N . ASN A 1 229 ? 78.649 21.576 31.282 1.00 34.23 229 ASN A N 1
ATOM 1698 C CA . ASN A 1 229 ? 79.776 21.207 30.446 1.00 35.62 229 ASN A CA 1
ATOM 1699 C C . ASN A 1 229 ? 80.572 20.154 31.205 1.00 36.57 229 ASN A C 1
ATOM 1700 O O . ASN A 1 229 ? 81.140 19.235 30.616 1.00 36.20 229 ASN A O 1
ATOM 1705 N N . ALA A 1 230 ? 80.600 20.302 32.524 1.00 36.61 230 ALA A N 1
ATOM 1706 C CA . ALA A 1 230 ? 81.319 19.380 33.385 1.00 37.30 230 ALA A CA 1
ATOM 1707 C C . ALA A 1 230 ? 80.597 18.045 33.464 1.00 37.39 230 ALA A C 1
ATOM 1708 O O . ALA A 1 230 ? 81.106 17.028 33.013 1.00 39.47 230 ALA A O 1
ATOM 1710 N N . TRP A 1 231 ? 79.405 18.054 34.038 1.00 37.15 231 TRP A N 1
ATOM 1711 C CA . TRP A 1 231 ? 78.621 16.837 34.185 1.00 37.90 231 TRP A CA 1
ATOM 1712 C C . TRP A 1 231 ? 78.617 15.954 32.925 1.00 39.29 231 TRP A C 1
ATOM 1713 O O . TRP A 1 231 ? 78.912 14.761 32.984 1.00 39.28 231 TRP A O 1
ATOM 1724 N N . VAL A 1 232 ? 78.278 16.555 31.793 1.00 41.02 232 VAL A N 1
ATOM 1725 C CA . VAL A 1 232 ? 78.208 15.865 30.509 1.00 42.70 232 VAL A CA 1
ATOM 1726 C C . VAL A 1 232 ? 79.467 15.026 30.206 1.00 45.23 232 VAL A C 1
ATOM 1727 O O . VAL A 1 232 ? 79.408 14.024 29.488 1.00 44.75 232 VAL A O 1
ATOM 1731 N N . ARG A 1 233 ? 80.600 15.428 30.769 1.00 47.80 233 ARG A N 1
ATOM 1732 C CA . ARG A 1 233 ? 81.854 14.726 30.536 1.00 50.87 233 ARG A CA 1
ATOM 1733 C C . ARG A 1 233 ? 82.021 13.407 31.285 1.00 52.94 233 ARG A C 1
ATOM 1734 O O . ARG A 1 233 ? 83.110 12.832 31.301 1.00 55.02 233 ARG A O 1
ATOM 1742 N N . GLU A 1 234 ? 80.952 12.913 31.894 1.00 53.94 234 GLU A N 1
ATOM 1743 C CA . GLU A 1 234 ? 81.041 11.645 32.610 1.00 56.21 234 GLU A CA 1
ATOM 1744 C C . GLU A 1 234 ? 79.864 10.771 32.240 1.00 55.24 234 GLU A C 1
ATOM 1745 O O . GLU A 1 234 ? 79.524 9.834 32.959 1.00 54.89 234 GLU A O 1
ATOM 1751 N N . THR A 1 235 ? 79.259 11.082 31.100 1.00 54.82 235 THR A N 1
ATOM 1752 C CA . THR A 1 235 ? 78.101 10.349 30.611 1.00 55.16 235 THR A CA 1
ATOM 1753 C C . THR A 1 235 ? 78.468 9.267 29.611 1.00 55.73 235 THR A C 1
ATOM 1754 O O . THR A 1 235 ? 79.412 9.419 28.827 1.00 56.18 235 THR A O 1
ATOM 1758 N N . GLY A 1 236 ? 77.705 8.180 29.631 1.00 54.98 236 GLY A N 1
ATOM 1759 C CA . GLY A 1 236 ? 77.958 7.090 28.707 1.00 55.52 236 GLY A CA 1
ATOM 1760 C C . GLY A 1 236 ? 77.965 7.515 27.245 1.00 55.90 236 GLY A C 1
ATOM 1761 O O . GLY A 1 236 ? 78.889 7.177 26.501 1.00 56.99 236 GLY A O 1
ATOM 1762 N N . ASP A 1 237 ? 76.946 8.263 26.827 1.00 55.00 237 ASP A N 1
ATOM 1763 C CA . ASP A 1 237 ? 76.862 8.710 25.444 1.00 53.81 237 ASP A CA 1
ATOM 1764 C C . ASP A 1 237 ? 78.150 9.374 24.992 1.00 52.84 237 ASP A C 1
ATOM 1765 O O . ASP A 1 237 ? 78.567 9.205 23.850 1.00 53.84 237 ASP A O 1
ATOM 1770 N N . LEU A 1 238 ? 78.783 10.140 25.874 1.00 50.72 238 LEU A N 1
ATOM 1771 C CA . LEU A 1 238 ? 80.030 10.784 25.489 1.00 49.17 238 LEU A CA 1
ATOM 1772 C C . LEU A 1 238 ? 81.067 9.695 25.298 1.00 50.41 238 LEU A C 1
ATOM 1773 O O . LEU A 1 238 ? 81.845 9.727 24.338 1.00 50.11 238 LEU A O 1
ATOM 1778 N N . ALA A 1 239 ? 81.075 8.733 26.224 1.00 50.04 239 ALA A N 1
ATOM 1779 C CA . ALA A 1 239 ? 82.003 7.612 26.155 1.00 49.43 239 ALA A CA 1
ATOM 1780 C C . ALA A 1 239 ? 81.737 6.890 24.839 1.00 49.40 239 ALA A C 1
ATOM 1781 O O . ALA A 1 239 ? 82.651 6.682 24.044 1.00 49.44 239 ALA A O 1
ATOM 1783 N N . GLU A 1 240 ? 80.476 6.531 24.610 1.00 47.90 240 GLU A N 1
ATOM 1784 C CA . GLU A 1 240 ? 80.084 5.847 23.386 1.00 48.63 240 GLU A CA 1
ATOM 1785 C C . GLU A 1 240 ? 80.526 6.609 22.148 1.00 48.76 240 GLU A C 1
ATOM 1786 O O . GLU A 1 240 ? 81.169 6.057 21.266 1.00 49.81 240 GLU A O 1
ATOM 1792 N N . GLY A 1 241 ? 80.168 7.883 22.087 1.00 48.72 241 GLY A N 1
ATOM 1793 C CA . GLY A 1 241 ? 80.525 8.693 20.941 1.00 48.78 241 GLY A CA 1
ATOM 1794 C C . GLY A 1 241 ? 82.010 8.762 20.658 1.00 48.61 241 GLY A C 1
ATOM 1795 O O . GLY A 1 241 ? 82.441 8.460 19.549 1.00 48.89 241 GLY A O 1
ATOM 1796 N N . ILE A 1 242 ? 82.793 9.168 21.652 1.00 48.91 242 ILE A N 1
ATOM 1797 C CA . ILE A 1 242 ? 84.235 9.284 21.485 1.00 50.36 242 ILE A CA 1
ATOM 1798 C C . ILE A 1 242 ? 84.855 7.964 21.017 1.00 52.47 242 ILE A C 1
ATOM 1799 O O . ILE A 1 242 ? 85.825 7.956 20.259 1.00 51.19 242 ILE A O 1
ATOM 1804 N N . ARG A 1 243 ? 84.294 6.847 21.466 1.00 54.70 243 ARG A N 1
ATOM 1805 C CA . ARG A 1 243 ? 84.795 5.551 21.043 1.00 57.38 243 ARG A CA 1
ATOM 1806 C C . ARG A 1 243 ? 84.525 5.437 19.548 1.00 58.57 243 ARG A C 1
ATOM 1807 O O . ARG A 1 243 ? 85.456 5.373 18.738 1.00 58.67 243 ARG A O 1
ATOM 1815 N N . ALA A 1 244 ? 83.239 5.421 19.203 1.00 58.61 244 ALA A N 1
ATOM 1816 C CA . ALA A 1 244 ? 82.790 5.315 17.824 1.00 60.63 244 ALA A CA 1
ATOM 1817 C C . ALA A 1 244 ? 83.602 6.208 16.896 1.00 62.14 244 ALA A C 1
ATOM 1818 O O . ALA A 1 244 ? 83.759 5.914 15.714 1.00 62.48 244 ALA A O 1
ATOM 1820 N N . PHE A 1 245 ? 84.122 7.303 17.433 1.00 63.67 245 PHE A N 1
ATOM 1821 C CA . PHE A 1 245 ? 84.921 8.213 16.632 1.00 65.27 245 PHE A CA 1
ATOM 1822 C C . PHE A 1 245 ? 86.301 7.614 16.421 1.00 67.12 245 PHE A C 1
ATOM 1823 O O . PHE A 1 245 ? 86.845 7.667 15.318 1.00 68.75 245 PHE A O 1
ATOM 1831 N N . PHE A 1 246 ? 86.861 7.037 17.480 1.00 69.15 246 PHE A N 1
ATOM 1832 C CA . PHE A 1 246 ? 88.178 6.416 17.400 1.00 70.94 246 PHE A CA 1
ATOM 1833 C C . PHE A 1 246 ? 88.100 5.014 16.809 1.00 72.10 246 PHE A C 1
ATOM 1834 O O . PHE A 1 246 ? 89.089 4.289 16.779 1.00 73.02 246 PHE A O 1
ATOM 1842 N N . GLU A 1 247 ? 86.915 4.637 16.347 1.00 73.03 247 GLU A N 1
ATOM 1843 C CA . GLU A 1 247 ? 86.701 3.333 15.734 1.00 73.63 247 GLU A CA 1
ATOM 1844 C C . GLU A 1 247 ? 86.048 3.562 14.387 1.00 74.44 247 GLU A C 1
ATOM 1845 O O . GLU A 1 247 ? 85.461 2.651 13.801 1.00 74.45 247 GLU A O 1
ATOM 1851 N N . LYS A 1 248 ? 86.142 4.799 13.915 1.00 74.42 248 LYS A N 1
ATOM 1852 C CA . LYS A 1 248 ? 85.582 5.174 12.630 1.00 74.49 248 LYS A CA 1
ATOM 1853 C C . LYS A 1 248 ? 84.307 4.386 12.355 1.00 74.30 248 LYS A C 1
ATOM 1854 O O . LYS A 1 248 ? 84.138 3.812 11.284 1.00 75.92 248 LYS A O 1
ATOM 1860 N N . ARG A 1 249 ? 83.421 4.360 13.346 1.00 73.76 249 ARG A N 1
ATOM 1861 C CA . ARG A 1 249 ? 82.149 3.654 13.243 1.00 73.56 249 ARG A CA 1
ATOM 1862 C C . ARG A 1 249 ? 81.015 4.532 13.755 1.00 74.05 249 ARG A C 1
ATOM 1863 O O . ARG A 1 249 ? 81.238 5.475 14.516 1.00 74.97 249 ARG A O 1
ATOM 1871 N N . PRO A 1 250 ? 79.779 4.237 13.337 1.00 73.84 250 PRO A N 1
ATOM 1872 C CA . PRO A 1 250 ? 78.621 5.017 13.781 1.00 73.78 250 PRO A CA 1
ATOM 1873 C C . PRO A 1 250 ? 78.333 4.786 15.265 1.00 73.32 250 PRO A C 1
ATOM 1874 O O . PRO A 1 250 ? 78.417 3.658 15.754 1.00 73.01 250 PRO A O 1
ATOM 1878 N N . PRO A 1 251 ? 78.008 5.861 16.001 1.00 73.19 251 PRO A N 1
ATOM 1879 C CA . PRO A 1 251 ? 77.701 5.817 17.433 1.00 72.81 251 PRO A CA 1
ATOM 1880 C C . PRO A 1 251 ? 76.395 5.089 17.709 1.00 73.00 251 PRO A C 1
ATOM 1881 O O . PRO A 1 251 ? 75.409 5.288 17.000 1.00 73.17 251 PRO A O 1
ATOM 1885 N N . ARG A 1 252 ? 76.391 4.250 18.740 1.00 73.21 252 ARG A N 1
ATOM 1886 C CA . ARG A 1 252 ? 75.195 3.505 19.112 1.00 73.98 252 ARG A CA 1
ATOM 1887 C C . ARG A 1 252 ? 74.728 3.924 20.499 1.00 73.03 252 ARG A C 1
ATOM 1888 O O . ARG A 1 252 ? 74.841 3.164 21.461 1.00 72.43 252 ARG A O 1
ATOM 1896 N N . PHE A 1 253 ? 74.207 5.145 20.590 1.00 71.73 253 PHE A N 1
ATOM 1897 C CA . PHE A 1 253 ? 73.720 5.693 21.851 1.00 70.00 253 PHE A CA 1
ATOM 1898 C C . PHE A 1 253 ? 72.522 4.910 22.364 1.00 71.46 253 PHE A C 1
ATOM 1899 O O . PHE A 1 253 ? 72.582 4.425 23.512 1.00 72.44 253 PHE A O 1
#

B-factor: mean 52.22, std 13.75, range [21.51, 106.38]

Foldseek 3Di:
DDWDDALAIEEEQPDAVQQRECPLVLVVVVVVLVVLLVDPRHQEYEYAYDYQWGYDHPPVVCVVPVVPDDPVVVVVVVVSLVSLCCQLLRLHAYEYLTLAEQEASRLLVRQSHPAYEEQFHKHAYQQVVVPGFSVVSVVSVVVQFPPVVVCVRRVVRDIDGPVVCCVGRSHPYYDYNDPSPVVRSVVGVVVSLDDSVVVSVVSVLVVCPVVDPVVSVVVVVVVVVVVVVDVQVVQVVVCVVVVHRGDD

Organism: Thermus thermophilus (strain ATCC 27634 / DSM 579 / HB8) (NCBI:txid300852)

Solvent-accessible surface area: 13921 Å² total

Nearest PDB structures (foldseek):
  1uiy-assembly1_A  TM=1.004E+00  e=5.803E-50  Thermus thermophilus
  3myb-assembly1_B  TM=9.068E-01  e=4.293E-21  Mycolicibacterium smegmatis MC2 155
  2vx2-assembly3_G  TM=9.167E-01  e=1.707E-18  Homo sapiens
  3l3s-assembly1_A  TM=8.550E-01  e=6.195E-17  Ruegeria pomeroyi
  1rjm-assembly1_C-2  TM=8.000E-01  e=1.150E-12  Mycobacterium tuberculosis